Protein 6HAZ (pdb70)

GO terms:
  GO:0005515 protein binding (F, IPI)
  GO:0008285 negative regulation of cell population proliferation (P, IDA)
  GO:0016887 ATP hydrolysis activity (F, EXP)
  GO:0003713 transcription coactivator activity (F, TAS)
  GO:0005654 nucleoplasm (C, TAS)
  GO:0004386 helicase activity (F, TAS)
  GO:0006355 regulation of DNA-templated transcription (P, TAS)
  GO:0006357 regulation of transcription by RNA polymerase II (P, TAS)
  GO:0000785 chromatin (C, IDA)
  GO:0045892 negative regulation of DNA-templated transcription (P, IDA)
  GO:0045944 positive regulation of transcription by RNA polymerase II (P, IDA)
  GO:0008094 ATP-dependent activity, acting on DNA (F, TAS)
  GO:0045944 positive regulation of transcription by RNA polymerase II (P, TAS)
  GO:0006338 chromatin remodeling (P, TAS)
  GO:0000122 negative regulation of transcription by RNA polymerase II (P, TAS)
  GO:0045893 positive regulation of DNA-templated transcription (P, IMP)
  GO:0030308 negative regulation of cell growth (P, IMP)
  GO:0005654 nucleoplasm (C, IDA)
  GO:0005634 nucleus (C, IDA)
  GO:0000976 transcription cis-regulatory region binding (F, IDA)

B-factor: mean 27.14, std 18.37, range [4.45, 147.1]

Foldseek 3Di:
DADPVQLVLLCQLLVQLQQDADPVRHRLLVCQADDDDCVVCVVLCVQQPDEDGSVRLNVCSVVVVQHHVVSSLVRLLSNLVSQLRVDDPPDSNNVSSVVSNVSSVVSSVVSPD/DADPVQLVLLCQLLVQLQQDADPVRHRLLVCQADDDDCVVCVVLCVQQPDEDGSVVLNVCSVVVVQHHVVSSLVRLLSNLVSQCRVDDPPDSNNVSSVVSNVSSVVSSVVSPD

Nearest PDB structures (foldseek):
  8qjt-assembly3_C  TM=9.953E-01  e=1.367E-15  Homo sapiens
  6hay-assembly1_A  TM=9.990E-01  e=3.474E-15  Homo sapiens
  7z78-assembly2_B  TM=1.001E+00  e=1.481E-14  Homo sapiens
  9e1k-assembly3_C  TM=9.992E-01  e=1.730E-14  Homo sapiens
  5e7d-assembly4_D  TM=9.529E-01  e=6.559E-09  Homo sapiens

Organism: Homo sapiens (NCBI:txid9606)

CATH classification: 1.20.920.10

Sequence (226 aa):
PNPPKLTKQMNAIIDTVINYKDSSGRQLSEVFIQLPSRKELPEYYELIRKPVDFKKIKERIRNHKYRSLGDLEKDVMLLCHNAQTFNLEGSQIYEDSIVLQSVFKSARQKIAKPNPPKLTKQMNAIIDTVINYKDSSGRQLSEVFIQLPSRKELPEYYELIRKPVDFKKIKERIRNHKYRSLGDLEKDVMLLCHNAQTFNLEGSQIYEDSIVLQSVFKSARQKIAK

Solvent-accessible surface area: 13032 Å² total; per-residue (Å²): 140,12,66,118,136,29,28,153,54,0,54,37,0,0,58,58,0,19,95,83,122,41,128,104,47,82,34,5,0,84,70,16,32,15,26,27,13,144,75,48,44,60,80,17,42,121,112,6,195,144,43,5,13,0,41,52,0,77,49,66,1,124,93,57,144,10,140,45,18,34,49,0,35,148,18,0,42,49,5,0,114,13,4,34,85,56,32,148,146,56,40,110,60,40,74,10,0,71,60,0,38,68,14,0,114,72,7,63,129,173,54,31,192,142,13,65,116,136,28,27,153,54,0,55,38,0,0,60,58,0,20,96,83,122,42,128,102,48,76,43,5,0,106,81,17,50,105,30,41,60,145,182,131,57,73,99,18,40,116,96,6,115,138,42,6,13,0,114,78,0,77,57,67,1,154,92,56,115,0,140,45,18,34,44,0,34,149,13,0,13,51,6,0,34,13,4,1,30,50,27,108,100,55,40,111,63,18,72,10,0,34,60,0,0,40,14,0,71,69,6,62,130,168,48,30,189

Radius of gyration: 19.82 Å; Cα contacts (8 Å, |Δi|>4): 247; chains: 2; bounding box: 39×59×45 Å

Secondary structure (DSSP, 8-state):
---HHHHHHHHHHHHHHHH-B-TTS-BTTGGGSSPPPTTT-HHHHHH-SS---HHHHHHHHHTT---SHHHHHHHHHHHHHHHHHHSPTTSHHHHHHHHHHHHHHHHHHHHH-/---HHHHHHHHHHHHHHHH-B-TTS-BTTGGGSSPPPTTT-HHHHHH-SS---HHHHHHHHHTT---SHHHHHHHHHHHHHHHHHHSPTTSHHHHHHHHHHHHHHHHHHHHH-

Structure (mmCIF, N/CA/C/O backbone):
data_6HAZ
#
_entry.id   6HAZ
#
_cell.length_a   42.549
_cell.length_b   42.549
_cell.length_c   164.230
_cell.angle_alpha   90.000
_cell.angle_beta   90.000
_cell.angle_gamma   90.000
#
_symmetry.space_group_name_H-M   'P 41'
#
loop_
_entity.id
_entity.type
_entity.pdbx_description
1 polymer 'Probable global transcription activator SNF2L2'
2 non-polymer 2-(6-azanyl-5-piperazin-4-ium-1-yl-pyridazin-3-yl)phenol
3 non-polymer 'ZINC ION'
4 water water
#
loop_
_atom_site.group_PDB
_atom_site.id
_atom_site.type_symbol
_atom_site.label_atom_id
_atom_site.label_alt_id
_atom_site.label_comp_id
_atom_site.label_asym_id
_atom_site.label_entity_id
_atom_site.label_seq_id
_atom_site.pdbx_PDB_ins_code
_atom_site.Cartn_x
_atom_site.Cartn_y
_atom_site.Cartn_z
_atom_site.occupancy
_atom_site.B_iso_or_equiv
_atom_site.auth_seq_id
_atom_site.auth_comp_id
_atom_site.auth_asym_id
_atom_site.auth_atom_id
_atom_site.pdbx_PDB_model_num
ATOM 1 N N . PRO A 1 8 ? 4.188 -39.673 -2.445 1.00 51.83 1378 PRO A N 1
ATOM 2 C CA . PRO A 1 8 ? 3.929 -38.790 -1.298 1.00 49.22 1378 PRO A CA 1
ATOM 3 C C . PRO A 1 8 ? 4.992 -38.921 -0.216 1.00 50.07 1378 PRO A C 1
ATOM 4 O O . PRO A 1 8 ? 5.742 -39.891 -0.190 1.00 51.94 1378 PRO A O 1
ATOM 15 N N . ASN A 1 9 ? 5.047 -37.948 0.695 1.00 42.45 1379 ASN A N 1
ATOM 16 C CA . ASN A 1 9 ? 6.008 -37.996 1.790 1.00 41.01 1379 ASN A CA 1
ATOM 17 C C . ASN A 1 9 ? 5.478 -38.895 2.889 1.00 45.62 1379 ASN A C 1
ATOM 18 O O . ASN A 1 9 ? 4.256 -39.013 3.029 1.00 44.82 1379 ASN A O 1
ATOM 29 N N . PRO A 1 10 ? 6.361 -39.407 3.775 1.00 44.44 1380 PRO A N 1
ATOM 30 C CA . PRO A 1 10 ? 5.875 -40.135 4.964 1.00 46.98 1380 PRO A CA 1
ATOM 31 C C . PRO A 1 10 ? 4.976 -39.248 5.854 1.00 50.54 1380 PRO A C 1
ATOM 32 O O . PRO A 1 10 ? 5.298 -38.071 6.022 1.00 46.71 1380 PRO A O 1
ATOM 43 N N . PRO A 1 11 ? 3.864 -39.762 6.436 1.00 50.20 1381 PRO A N 1
ATOM 44 C CA . PRO A 1 11 ? 2.980 -38.892 7.247 1.00 48.64 1381 PRO A CA 1
ATOM 45 C C . PRO A 1 11 ? 3.642 -38.029 8.324 1.00 50.35 1381 PRO A C 1
ATOM 46 O O . PRO A 1 11 ? 3.245 -36.868 8.483 1.00 47.38 1381 PRO A O 1
ATOM 57 N N . LYS A 1 12 ? 4.626 -38.575 9.074 1.00 47.34 1382 LYS A N 1
ATOM 58 C CA . LYS A 1 12 ? 5.278 -37.797 10.139 1.00 44.99 1382 LYS A CA 1
ATOM 59 C C . LYS A 1 12 ? 6.122 -36.647 9.603 1.00 45.52 1382 LYS A C 1
ATOM 60 O O . LYS A 1 12 ? 6.290 -35.660 10.320 1.00 42.64 1382 LYS A O 1
ATOM 79 N N . LEU A 1 13 ? 6.645 -36.749 8.365 1.00 40.94 1383 LEU A N 1
ATOM 80 C CA . LEU A 1 13 ? 7.422 -35.654 7.778 1.00 39.48 1383 LEU A CA 1
ATOM 81 C C . LEU A 1 13 ? 6.478 -34.488 7.476 1.00 40.30 1383 LEU A C 1
ATOM 82 O O . LEU A 1 13 ? 6.767 -33.356 7.872 1.00 37.23 1383 LEU A O 1
ATOM 98 N N . THR A 1 14 ? 5.326 -34.768 6.842 1.00 36.62 1384 THR A N 1
ATOM 99 C CA . THR A 1 14 ? 4.309 -33.747 6.565 1.00 35.37 1384 THR A CA 1
ATOM 100 C C . THR A 1 14 ? 3.820 -33.130 7.893 1.00 38.13 1384 THR A C 1
ATOM 101 O O . THR A 1 14 ? 3.662 -31.908 7.972 1.00 35.43 1384 THR A O 1
ATOM 112 N N . LYS A 1 15 ? 3.626 -33.971 8.941 1.00 36.03 1385 LYS A N 1
ATOM 113 C CA . LYS A 1 15 ? 3.207 -33.498 10.277 1.00 35.00 1385 LYS A CA 1
ATOM 114 C C . LYS A 1 15 ? 4.251 -32.533 10.853 1.00 36.08 1385 LYS A C 1
ATOM 115 O O . LYS A 1 15 ? 3.885 -31.461 11.353 1.00 32.53 1385 LYS A O 1
ATOM 134 N N . GLN A 1 16 ? 5.551 -32.898 10.764 1.00 31.37 1386 GLN A N 1
ATOM 135 C CA . GLN A 1 16 ? 6.626 -32.028 11.257 1.00 28.41 1386 GLN A CA 1
ATOM 136 C C . GLN A 1 16 ? 6.654 -30.699 10.494 1.00 30.70 1386 GLN A C 1
ATOM 137 O O . GLN A 1 16 ? 6.834 -29.657 11.114 1.00 28.47 1386 GLN A O 1
ATOM 151 N N . MET A 1 17 ? 6.483 -30.737 9.158 1.00 27.67 1387 MET A N 1
ATOM 152 C CA . MET A 1 17 ? 6.489 -29.504 8.359 1.00 24.36 1387 MET A CA 1
ATOM 153 C C . MET A 1 17 ? 5.325 -28.603 8.746 1.00 27.79 1387 MET A C 1
ATOM 154 O O . MET A 1 17 ? 5.510 -27.391 8.868 1.00 25.03 1387 MET A O 1
ATOM 168 N N . ASN A 1 18 ? 4.120 -29.184 8.926 1.00 26.86 1388 ASN A N 1
ATOM 169 C CA . ASN A 1 18 ? 2.940 -28.399 9.312 1.00 26.43 1388 ASN A CA 1
ATOM 170 C C . ASN A 1 18 ? 3.100 -27.845 10.723 1.00 27.19 1388 ASN A C 1
ATOM 171 O O . ASN A 1 18 ? 2.745 -26.687 10.957 1.00 24.25 1388 ASN A O 1
ATOM 182 N N . ALA A 1 19 ? 3.665 -28.633 11.651 1.00 24.71 1389 ALA A N 1
ATOM 183 C CA . ALA A 1 19 ? 3.889 -28.140 13.027 1.00 23.67 1389 ALA A CA 1
ATOM 184 C C . ALA A 1 19 ? 4.868 -26.955 13.038 1.00 26.55 1389 ALA A C 1
ATOM 185 O O . ALA A 1 19 ? 4.600 -25.935 13.680 1.00 23.53 1389 ALA A O 1
ATOM 192 N N . ILE A 1 20 ? 5.960 -27.056 12.260 1.00 23.15 1390 ILE A N 1
ATOM 193 C CA . ILE A 1 20 ? 6.952 -25.979 12.181 1.00 20.61 1390 ILE A CA 1
ATOM 194 C C . ILE A 1 20 ? 6.346 -24.734 11.536 1.00 21.66 1390 ILE A C 1
ATOM 195 O O . ILE A 1 20 ? 6.492 -23.612 12.064 1.00 17.55 1390 ILE A O 1
ATOM 211 N N . ILE A 1 21 ? 5.704 -24.902 10.378 1.00 19.07 1391 ILE A N 1
ATOM 212 C CA . ILE A 1 21 ? 5.144 -23.733 9.698 1.00 19.36 1391 ILE A CA 1
ATOM 213 C C . ILE A 1 21 ? 3.985 -23.102 10.497 1.00 21.68 1391 ILE A C 1
ATOM 214 O O . ILE A 1 21 ? 3.859 -21.866 10.531 1.00 18.75 1391 ILE A O 1
ATOM 230 N N . ASP A 1 22 ? 3.204 -23.917 11.216 1.00 19.48 1392 ASP A N 1
ATOM 231 C CA . ASP A 1 22 ? 2.126 -23.355 12.044 1.00 19.44 1392 ASP A CA 1
ATOM 232 C C . ASP A 1 22 ? 2.736 -22.552 13.194 1.00 21.34 1392 ASP A C 1
ATOM 233 O O . ASP A 1 22 ? 2.206 -21.487 13.528 1.00 19.29 1392 ASP A O 1
ATOM 242 N N . THR A 1 23 ? 3.894 -22.993 13.745 1.00 18.54 1393 THR A N 1
ATOM 243 C CA . THR A 1 23 ? 4.552 -22.224 14.820 1.00 17.35 1393 THR A CA 1
ATOM 244 C C . THR A 1 23 ? 4.995 -20.862 14.278 1.00 16.93 1393 THR A C 1
ATOM 245 O O . THR A 1 23 ? 4.800 -19.834 14.938 1.00 15.11 1393 THR A O 1
ATOM 256 N N . VAL A 1 24 ? 5.554 -20.846 13.067 1.00 15.12 1394 VAL A N 1
ATOM 257 C CA . VAL A 1 24 ? 6.000 -19.593 12.469 1.00 14.18 1394 VAL A CA 1
ATOM 258 C C . VAL A 1 24 ? 4.808 -18.680 12.190 1.00 15.32 1394 VAL A C 1
ATOM 259 O O . VAL A 1 24 ? 4.840 -17.475 12.501 1.00 13.89 1394 VAL A O 1
ATOM 272 N N . ILE A 1 25 ? 3.792 -19.224 11.538 1.00 13.46 1395 ILE A N 1
ATOM 273 C CA . ILE A 1 25 ? 2.636 -18.399 11.193 1.00 13.50 1395 ILE A CA 1
ATOM 274 C C . ILE A 1 25 ? 1.894 -17.889 12.432 1.00 15.49 1395 ILE A C 1
ATOM 275 O O . ILE A 1 25 ? 1.491 -16.734 12.450 1.00 14.64 1395 ILE A O 1
ATOM 291 N N . ASN A 1 26 ? 1.747 -18.712 13.503 1.00 13.66 1396 ASN A N 1
ATOM 292 C CA . ASN A 1 26 ? 0.991 -18.268 14.662 1.00 14.50 1396 ASN A CA 1
ATOM 293 C C . ASN A 1 26 ? 1.766 -17.383 15.617 1.00 14.58 1396 ASN A C 1
ATOM 294 O O . ASN A 1 26 ? 1.148 -16.763 16.490 1.00 15.31 1396 ASN A O 1
ATOM 305 N N . TYR A 1 27 ? 3.106 -17.310 15.459 1.00 13.04 1397 TYR A N 1
ATOM 306 C CA . TYR A 1 27 ? 3.921 -16.553 16.404 1.00 11.79 1397 TYR A CA 1
ATOM 307 C C . TYR A 1 27 ? 3.481 -15.104 16.585 1.00 14.28 1397 TYR A C 1
ATOM 308 O O . TYR A 1 27 ? 3.281 -14.384 15.595 1.00 12.23 1397 TYR A O 1
ATOM 326 N N . LYS A 1 28 ? 3.390 -14.674 17.852 1.00 12.70 1398 LYS A N 1
ATOM 327 C CA . LYS A 1 28 ? 3.080 -13.288 18.188 1.00 11.64 1398 LYS A CA 1
ATOM 328 C C . LYS A 1 28 ? 4.212 -12.696 18.962 1.00 13.92 1398 LYS A C 1
ATOM 329 O O . LYS A 1 28 ? 4.812 -13.380 19.799 1.00 14.34 1398 LYS A O 1
ATOM 348 N N . ASP A 1 29 ? 4.511 -11.422 18.732 1.00 11.97 1399 ASP A N 1
ATOM 349 C CA . ASP A 1 29 ? 5.559 -10.769 19.541 1.00 12.42 1399 ASP A CA 1
ATOM 350 C C . ASP A 1 29 ? 4.940 -10.407 20.919 1.00 12.95 1399 ASP A C 1
ATOM 351 O O . ASP A 1 29 ? 3.775 -10.730 21.201 1.00 13.60 1399 ASP A O 1
ATOM 360 N N . SER A 1 30 ? 5.705 -9.719 21.771 1.00 11.39 1400 SER A N 1
ATOM 361 C CA . SER A 1 30 ? 5.204 -9.398 23.116 1.00 12.44 1400 SER A CA 1
ATOM 362 C C . SER A 1 30 ? 4.042 -8.385 23.133 1.00 17.05 1400 SER A C 1
ATOM 363 O O . SER A 1 30 ? 3.376 -8.232 24.177 1.00 17.83 1400 SER A O 1
ATOM 371 N N . SER A 1 31 ? 3.805 -7.669 22.010 1.00 14.47 1401 SER A N 1
ATOM 372 C CA . SER A 1 31 ? 2.678 -6.745 21.876 1.00 16.39 1401 SER A CA 1
ATOM 373 C C . SER A 1 31 ? 1.436 -7.451 21.309 1.00 16.79 1401 SER A C 1
ATOM 374 O O . SER A 1 31 ? 0.431 -6.789 21.057 1.00 17.46 1401 SER A O 1
ATOM 382 N N . GLY A 1 32 ? 1.478 -8.780 21.159 1.00 13.41 1402 GLY A N 1
ATOM 383 C CA . GLY A 1 32 ? 0.364 -9.568 20.658 1.00 13.39 1402 GLY A CA 1
ATOM 384 C C . GLY A 1 32 ? 0.211 -9.513 19.148 1.00 16.55 1402 GLY A C 1
ATOM 385 O O . GLY A 1 32 ? -0.823 -9.973 18.630 1.00 16.72 1402 GLY A O 1
ATOM 389 N N . ARG A 1 33 ? 1.247 -9.011 18.405 1.00 12.19 1403 ARG A N 1
ATOM 390 C CA . ARG A 1 33 ? 1.097 -8.883 16.954 1.00 12.81 1403 ARG A CA 1
ATOM 391 C C . ARG A 1 33 ? 1.571 -10.141 16.274 1.00 13.45 1403 ARG A C 1
ATOM 392 O O . ARG A 1 33 ? 2.712 -10.550 16.507 1.00 12.70 1403 ARG A O 1
ATOM 413 N N . GLN A 1 34 ? 0.741 -10.694 15.351 1.00 12.43 1404 GLN A N 1
ATOM 414 C CA . GLN A 1 34 ? 1.130 -11.889 14.607 1.00 11.33 1404 GLN A CA 1
ATOM 415 C C . GLN A 1 34 ? 2.054 -11.424 13.472 1.00 13.10 1404 GLN A C 1
ATOM 416 O O . GLN A 1 34 ? 1.604 -10.807 12.494 1.00 12.98 1404 GLN A O 1
ATOM 430 N N . LEU A 1 35 ? 3.353 -11.684 13.618 1.00 9.36 1405 LEU A N 1
ATOM 431 C CA . LEU A 1 35 ? 4.346 -11.159 12.676 1.00 10.65 1405 LEU A CA 1
ATOM 432 C C . LEU A 1 35 ? 4.170 -11.664 11.254 1.00 12.03 1405 LEU A C 1
ATOM 433 O O . LEU A 1 35 ? 4.562 -10.977 10.307 1.00 11.61 1405 LEU A O 1
ATOM 449 N N . SER A 1 36 ? 3.605 -12.857 11.078 1.00 11.25 1406 SER A N 1
ATOM 450 C CA . SER A 1 36 ? 3.454 -13.427 9.736 1.00 10.32 1406 SER A CA 1
ATOM 451 C C . SER A 1 36 ? 2.378 -12.751 8.887 1.00 12.18 1406 SER A C 1
ATOM 452 O O . SER A 1 36 ? 2.267 -13.085 7.701 1.00 11.80 1406 SER A O 1
ATOM 460 N N . GLU A 1 37 ? 1.553 -11.876 9.464 1.00 11.60 1407 GLU A N 1
ATOM 461 C CA . GLU A 1 37 ? 0.353 -11.364 8.749 1.00 11.50 1407 GLU A CA 1
ATOM 462 C C . GLU A 1 37 ? 0.640 -10.892 7.349 1.00 13.23 1407 GLU A C 1
ATOM 463 O O . GLU A 1 37 ? -0.065 -11.306 6.410 1.00 13.98 1407 GLU A O 1
ATOM 475 N N . VAL A 1 38 ? 1.638 -10.002 7.205 1.00 11.16 1408 VAL A N 1
ATOM 476 C CA . VAL A 1 38 ? 1.927 -9.418 5.887 1.00 12.68 1408 VAL A CA 1
ATOM 477 C C . VAL A 1 38 ? 2.489 -10.435 4.901 1.00 13.99 1408 VAL A C 1
ATOM 478 O O . VAL A 1 38 ? 2.504 -10.176 3.686 1.00 13.83 1408 VAL A O 1
ATOM 491 N N . PHE A 1 39 ? 2.994 -11.554 5.405 1.00 10.76 1409 PHE A N 1
ATOM 492 C CA . PHE A 1 39 ? 3.667 -12.555 4.576 1.00 10.12 1409 PHE A CA 1
ATOM 493 C C . PHE A 1 39 ? 2.822 -13.703 4.131 1.00 12.13 1409 PHE A C 1
ATOM 494 O O . PHE A 1 39 ? 3.324 -14.581 3.411 1.00 11.82 1409 PHE A O 1
ATOM 511 N N . ILE A 1 40 ? 1.543 -13.743 4.556 1.00 10.53 1410 ILE A N 1
ATOM 512 C CA . ILE A 1 40 ? 0.709 -14.864 4.168 1.00 10.41 1410 ILE A CA 1
ATOM 513 C C . ILE A 1 40 ? 0.460 -14.898 2.679 1.00 12.51 1410 ILE A C 1
ATOM 514 O O . ILE A 1 40 ? 0.586 -15.963 2.070 1.00 12.72 1410 ILE A O 1
ATOM 530 N N . GLN A 1 41 ? 0.131 -13.728 2.077 1.00 12.09 1411 GLN A N 1
ATOM 531 C CA . GLN A 1 41 ? -0.230 -13.643 0.657 1.00 11.99 1411 GLN A CA 1
ATOM 532 C C . GLN A 1 41 ? 0.454 -12.435 0.077 1.00 14.48 1411 GLN A C 1
ATOM 533 O O . GLN A 1 41 ? 0.171 -11.313 0.524 1.00 13.61 1411 GLN A O 1
ATOM 547 N N . LEU A 1 42 ? 1.339 -12.639 -0.892 1.00 14.28 1412 LEU A N 1
ATOM 548 C CA . LEU A 1 42 ? 1.960 -11.506 -1.536 1.00 13.98 1412 LEU A CA 1
ATOM 549 C C . LEU A 1 42 ? 0.916 -10.551 -2.128 1.00 15.60 1412 LEU A C 1
ATOM 550 O O . LEU A 1 42 ? -0.089 -11.020 -2.662 1.00 14.27 1412 LEU A O 1
ATOM 566 N N . PRO A 1 43 ? 1.203 -9.223 -2.183 1.00 15.87 1413 PRO A N 1
ATOM 567 C CA . PRO A 1 43 ? 0.378 -8.330 -3.020 1.00 15.77 1413 PRO A CA 1
ATOM 568 C C . PRO A 1 43 ? 0.504 -8.840 -4.468 1.00 16.35 1413 PRO A C 1
ATOM 569 O O . PRO A 1 43 ? 1.571 -9.358 -4.838 1.00 16.34 1413 PRO A O 1
ATOM 580 N N . SER A 1 44 ? -0.528 -8.676 -5.276 1.00 14.13 1414 SER A N 1
ATOM 581 C CA . SER A 1 44 ? -0.442 -9.155 -6.651 1.00 14.26 1414 SER A CA 1
ATOM 582 C C . SER A 1 44 ? 0.470 -8.263 -7.511 1.00 17.65 1414 SER A C 1
ATOM 583 O O . SER A 1 44 ? 0.844 -7.170 -7.099 1.00 18.03 1414 SER A O 1
ATOM 591 N N . ARG A 1 45 ? 0.761 -8.703 -8.729 1.00 16.77 1415 ARG A N 1
ATOM 592 C CA . ARG A 1 45 ? 1.553 -7.912 -9.666 1.00 17.93 1415 ARG A CA 1
ATOM 593 C C . ARG A 1 45 ? 0.860 -6.568 -10.002 1.00 23.97 1415 ARG A C 1
ATOM 594 O O . ARG A 1 45 ? 1.546 -5.590 -10.301 1.00 24.84 1415 ARG A O 1
ATOM 615 N N . LYS A 1 46 ? -0.486 -6.509 -9.928 1.00 21.33 1416 LYS A N 1
ATOM 616 C CA . LYS A 1 46 ? -1.208 -5.273 -10.202 1.00 22.90 1416 LYS A CA 1
ATOM 617 C C . LYS A 1 46 ? -1.050 -4.320 -9.025 1.00 25.24 1416 LYS A C 1
ATOM 618 O O . LYS A 1 46 ? -0.957 -3.111 -9.223 1.00 27.41 1416 LYS A O 1
ATOM 637 N N . GLU A 1 47 ? -1.102 -4.845 -7.794 1.00 19.24 1417 GLU A N 1
ATOM 638 C CA . GLU A 1 47 ? -0.993 -3.991 -6.623 1.00 19.07 1417 GLU A CA 1
ATOM 639 C C . GLU A 1 47 ? 0.413 -3.431 -6.414 1.00 24.12 1417 GLU A C 1
ATOM 640 O O . GLU A 1 47 ? 0.540 -2.282 -5.984 1.00 25.28 1417 GLU A O 1
ATOM 652 N N . LEU A 1 48 ? 1.450 -4.270 -6.585 1.00 20.11 1418 LEU A N 1
ATOM 653 C CA . LEU A 1 48 ? 2.819 -3.867 -6.264 1.00 18.02 1418 LEU A CA 1
ATOM 654 C C . LEU A 1 48 ? 3.776 -4.390 -7.347 1.00 19.56 1418 LEU A C 1
ATOM 655 O O . LEU A 1 48 ? 4.603 -5.262 -7.096 1.00 18.11 1418 LEU A O 1
ATOM 671 N N . PRO A 1 49 ? 3.671 -3.851 -8.565 1.00 18.48 1419 PRO A N 1
ATOM 672 C CA . PRO A 1 49 ? 4.534 -4.350 -9.646 1.00 17.38 1419 PRO A CA 1
ATOM 673 C C . PRO A 1 49 ? 6.013 -4.205 -9.338 1.00 18.64 1419 PRO A C 1
ATOM 674 O O . PRO A 1 49 ? 6.787 -5.046 -9.782 1.00 18.59 1419 PRO A O 1
ATOM 685 N N . GLU A 1 50 ? 6.410 -3.177 -8.557 1.00 17.91 1420 GLU A N 1
ATOM 686 C CA . GLU A 1 50 ? 7.836 -2.993 -8.214 1.00 19.06 1420 GLU A CA 1
ATOM 687 C C . GLU A 1 50 ? 8.429 -4.211 -7.504 1.00 18.68 1420 GLU A C 1
ATOM 688 O O . GLU A 1 50 ? 9.624 -4.505 -7.675 1.00 19.38 1420 GLU A O 1
ATOM 700 N N . TYR A 1 51 ? 7.620 -4.914 -6.706 1.00 14.52 1421 TYR A N 1
ATOM 701 C CA . TYR A 1 51 ? 8.139 -6.087 -5.995 1.00 13.22 1421 TYR A CA 1
ATOM 702 C C . TYR A 1 51 ? 8.614 -7.161 -6.975 1.00 16.22 1421 TYR A C 1
ATOM 703 O O . TYR A 1 51 ? 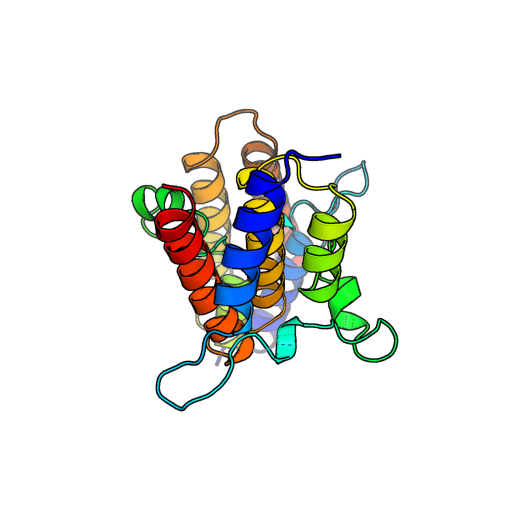9.670 -7.755 -6.794 1.00 16.14 1421 TYR A O 1
ATOM 721 N N . TYR A 1 52 ? 7.838 -7.379 -8.026 1.00 14.73 1422 TYR A N 1
ATOM 722 C CA . TYR A 1 52 ? 8.154 -8.420 -8.990 1.00 15.00 1422 TYR A CA 1
ATOM 723 C C . TYR A 1 52 ? 9.286 -7.999 -9.926 1.00 19.63 1422 TYR A C 1
ATOM 724 O O . TYR A 1 52 ? 9.886 -8.855 -10.567 1.00 20.38 1422 TYR A O 1
ATOM 742 N N . GLU A 1 53 ? 9.545 -6.689 -10.050 1.00 16.56 1423 GLU A N 1
ATOM 743 C CA . GLU A 1 53 ? 10.679 -6.202 -10.836 1.00 18.48 1423 GLU A CA 1
ATOM 744 C C . GLU A 1 53 ? 11.968 -6.479 -10.087 1.00 22.16 1423 GLU A C 1
ATOM 745 O O . GLU A 1 53 ? 12.996 -6.753 -10.718 1.00 22.12 1423 GLU A O 1
ATOM 757 N N . LEU A 1 54 ? 11.936 -6.383 -8.744 1.00 18.49 1424 LEU A N 1
ATOM 758 C CA . LEU A 1 54 ? 13.144 -6.551 -7.950 1.00 18.69 1424 LEU A CA 1
ATOM 759 C C . LEU A 1 54 ? 13.380 -7.957 -7.427 1.00 20.41 1424 LEU A C 1
ATOM 760 O O . LEU A 1 54 ? 14.542 -8.334 -7.236 1.00 20.99 1424 LEU A O 1
ATOM 776 N N . ILE A 1 55 ? 12.326 -8.721 -7.170 1.00 15.83 1425 ILE A N 1
ATOM 777 C CA . ILE A 1 55 ? 12.433 -10.039 -6.527 1.00 13.71 1425 ILE A CA 1
ATOM 778 C C . ILE A 1 55 ? 12.230 -11.121 -7.597 1.00 17.32 1425 ILE A C 1
ATOM 779 O O . ILE A 1 55 ? 11.120 -11.279 -8.094 1.00 17.91 1425 ILE A O 1
ATOM 795 N N . ARG A 1 56 ? 13.286 -11.884 -7.893 1.00 16.66 1426 ARG A N 1
ATOM 796 C CA . ARG A 1 56 ? 13.237 -12.899 -8.962 1.00 17.62 1426 ARG A CA 1
ATOM 797 C C . ARG A 1 56 ? 12.407 -14.139 -8.598 1.00 18.73 1426 ARG A C 1
ATOM 798 O O . ARG A 1 56 ? 11.865 -14.777 -9.519 1.00 20.05 1426 ARG A O 1
ATOM 819 N N . LYS A 1 57 ? 12.362 -14.531 -7.296 1.00 15.61 1427 LYS A N 1
ATOM 820 C CA . LYS A 1 57 ? 11.682 -15.750 -6.886 1.00 15.44 1427 LYS A CA 1
ATOM 821 C C . LYS A 1 57 ? 10.702 -15.417 -5.746 1.00 15.60 1427 LYS A C 1
ATOM 822 O O . LYS A 1 57 ? 10.931 -15.788 -4.600 1.00 15.29 1427 LYS A O 1
ATOM 841 N N . PRO A 1 58 ? 9.573 -14.758 -6.056 1.00 14.47 1428 PRO A N 1
ATOM 842 C CA . PRO A 1 58 ? 8.597 -14.453 -4.999 1.00 14.11 1428 PRO A CA 1
ATOM 843 C C . PRO A 1 58 ? 7.990 -15.699 -4.381 1.00 17.53 1428 PRO A C 1
ATOM 844 O O . PRO A 1 58 ? 7.755 -16.721 -5.066 1.00 18.91 1428 PRO A O 1
ATOM 855 N N . VAL A 1 59 ? 7.724 -15.607 -3.080 1.00 14.00 1429 VAL A N 1
ATOM 856 C CA . VAL A 1 59 ? 7.091 -16.699 -2.356 1.00 14.14 1429 VAL A CA 1
ATOM 857 C C . VAL A 1 59 ? 6.378 -16.119 -1.148 1.00 13.89 1429 VAL A C 1
ATOM 858 O O . VAL A 1 59 ? 6.822 -15.129 -0.595 1.00 13.66 1429 VAL A O 1
ATOM 871 N N . ASP A 1 60 ? 5.315 -16.779 -0.711 1.00 12.50 1430 ASP A N 1
ATOM 872 C CA . ASP A 1 60 ? 4.593 -16.379 0.498 1.00 11.51 1430 ASP A CA 1
ATOM 873 C C . ASP A 1 60 ? 4.226 -17.622 1.323 1.00 13.84 1430 ASP A C 1
ATOM 874 O O . ASP A 1 60 ? 4.448 -18.757 0.856 1.00 14.07 1430 ASP A O 1
ATOM 883 N N . PHE A 1 61 ? 3.673 -17.445 2.517 1.00 12.17 1431 PHE A N 1
ATOM 884 C CA . PHE A 1 61 ? 3.358 -18.639 3.332 1.00 12.65 1431 PHE A CA 1
ATOM 885 C C . PHE A 1 61 ? 2.247 -19.498 2.732 1.00 17.54 1431 PHE A C 1
ATOM 886 O O . PHE A 1 61 ? 2.239 -20.715 2.954 1.00 18.94 1431 PHE A O 1
ATOM 903 N N . LYS A 1 62 ? 1.331 -18.887 1.941 1.00 15.21 1432 LYS A N 1
ATOM 904 C CA . LYS A 1 62 ? 0.280 -19.643 1.241 1.00 16.80 1432 LYS A CA 1
ATOM 905 C C . LYS A 1 62 ? 0.979 -20.622 0.295 1.00 20.76 1432 LYS A C 1
ATOM 906 O O . LYS A 1 62 ? 0.598 -21.793 0.240 1.00 21.92 1432 LYS A O 1
ATOM 925 N N . LYS A 1 63 ? 2.021 -20.160 -0.424 1.00 16.49 1433 LYS A N 1
ATOM 926 C CA . LYS A 1 63 ? 2.732 -21.058 -1.356 1.00 16.97 1433 LYS A CA 1
ATOM 927 C C . LYS A 1 63 ? 3.484 -22.167 -0.593 1.00 19.74 1433 LYS A C 1
ATOM 928 O O . LYS A 1 63 ? 3.558 -23.328 -1.048 1.00 20.67 1433 LYS A O 1
ATOM 947 N N . ILE A 1 64 ? 4.092 -21.806 0.546 1.00 16.15 1434 ILE A N 1
ATOM 948 C CA . ILE A 1 64 ? 4.829 -22.787 1.338 1.00 17.07 1434 ILE A CA 1
ATOM 949 C C . ILE A 1 64 ? 3.883 -23.874 1.862 1.00 21.29 1434 ILE A C 1
ATOM 950 O O . ILE A 1 64 ? 4.208 -25.057 1.779 1.00 21.36 1434 ILE A O 1
ATOM 966 N N . LYS A 1 65 ? 2.699 -23.497 2.370 1.00 19.85 1435 LYS A N 1
ATOM 967 C CA . LYS A 1 65 ? 1.737 -24.505 2.847 1.00 19.64 1435 LYS A CA 1
ATOM 968 C C . LYS A 1 65 ? 1.275 -25.398 1.688 1.00 25.40 1435 LYS A C 1
ATOM 969 O O . LYS A 1 65 ? 1.129 -26.605 1.880 1.00 25.85 1435 LYS A O 1
ATOM 988 N N . GLU A 1 66 ? 1.109 -24.814 0.490 1.00 21.61 1436 GLU A N 1
ATOM 989 C CA . GLU A 1 66 ? 0.724 -25.569 -0.718 1.00 22.86 1436 GLU A CA 1
ATOM 990 C C . GLU A 1 66 ? 1.814 -26.607 -1.020 1.00 28.12 1436 GLU A C 1
ATOM 991 O O . GLU A 1 66 ? 1.506 -27.766 -1.321 1.00 29.63 1436 GLU A O 1
ATOM 1003 N N . ARG A 1 67 ? 3.091 -26.195 -0.935 1.00 23.01 1437 ARG A N 1
ATOM 1004 C CA . ARG A 1 67 ? 4.213 -27.094 -1.220 1.00 23.50 1437 ARG A CA 1
ATOM 1005 C C . ARG A 1 67 ? 4.341 -28.228 -0.183 1.00 28.30 1437 ARG A C 1
ATOM 1006 O O . ARG A 1 67 ? 4.789 -29.321 -0.539 1.00 29.21 1437 ARG A O 1
ATOM 1027 N N . ILE A 1 68 ? 3.880 -28.012 1.057 1.00 25.03 1438 ILE A N 1
ATOM 1028 C CA . ILE A 1 68 ? 3.861 -29.098 2.049 1.00 26.27 1438 ILE A CA 1
ATOM 1029 C C . ILE A 1 68 ? 2.731 -30.044 1.655 1.00 32.96 1438 ILE A C 1
ATOM 1030 O O . ILE A 1 68 ? 2.957 -31.251 1.615 1.00 35.37 1438 ILE A O 1
ATOM 1046 N N . ARG A 1 69 ? 1.518 -29.495 1.376 1.00 32.11 1439 ARG A N 1
ATOM 1047 C CA . ARG A 1 69 ? 0.325 -30.279 0.969 1.00 34.73 1439 ARG A CA 1
ATOM 1048 C C . ARG A 1 69 ? 0.610 -31.166 -0.242 1.00 38.45 1439 ARG A C 1
ATOM 1049 O O . ARG A 1 69 ? 0.194 -32.332 -0.273 1.00 39.42 1439 ARG A O 1
ATOM 1070 N N . ASN A 1 70 ? 1.288 -30.592 -1.261 1.00 33.38 1440 ASN A N 1
ATOM 1071 C CA . ASN A 1 70 ? 1.608 -31.287 -2.520 1.00 34.32 1440 ASN A CA 1
ATOM 1072 C C . ASN A 1 70 ? 2.905 -32.124 -2.467 1.00 37.62 1440 ASN A C 1
ATOM 1073 O O . ASN A 1 70 ? 3.274 -32.709 -3.490 1.00 38.35 1440 ASN A O 1
ATOM 1084 N N . HIS A 1 71 ? 3.563 -32.227 -1.289 1.00 34.66 1441 HIS A N 1
ATOM 1085 C CA . HIS A 1 71 ? 4.773 -33.026 -1.085 1.00 36.09 1441 HIS A CA 1
ATOM 1086 C C . HIS A 1 71 ? 5.922 -32.567 -1.979 1.00 37.43 1441 HIS A C 1
ATOM 1087 O O . HIS A 1 71 ? 6.718 -33.396 -2.426 1.00 37.48 1441 HIS A O 1
ATOM 1101 N N . LYS A 1 72 ? 6.017 -31.248 -2.242 1.00 32.64 1442 LYS A N 1
ATOM 1102 C CA . LYS A 1 72 ? 7.079 -30.698 -3.095 1.00 32.31 1442 LYS A CA 1
ATOM 1103 C C . LYS A 1 72 ? 8.394 -30.656 -2.317 1.00 35.22 1442 LYS A C 1
ATOM 1104 O O . LYS A 1 72 ? 9.464 -30.908 -2.885 1.00 36.50 1442 LYS A O 1
ATOM 1123 N N . TYR A 1 73 ? 8.314 -30.387 -1.007 1.00 28.92 1443 TYR A N 1
ATOM 1124 C CA . TYR A 1 73 ? 9.483 -30.426 -0.145 1.00 27.71 1443 TYR A CA 1
ATOM 1125 C C . TYR A 1 73 ? 9.686 -31.892 0.235 1.00 33.36 1443 TYR A C 1
ATOM 1126 O O . TYR A 1 73 ? 8.736 -32.547 0.664 1.00 35.09 1443 TYR A O 1
ATOM 1144 N N . ARG A 1 74 ? 10.901 -32.398 0.108 1.00 30.13 1444 ARG A N 1
ATOM 1145 C CA . ARG A 1 74 ? 11.198 -33.795 0.435 1.00 31.51 1444 ARG A CA 1
ATOM 1146 C C . ARG A 1 74 ? 11.940 -33.916 1.751 1.00 33.59 1444 ARG A C 1
ATOM 1147 O O . ARG A 1 74 ? 12.281 -35.022 2.151 1.00 32.83 1444 ARG A O 1
ATOM 1168 N N . SER A 1 75 ? 12.192 -32.781 2.429 1.00 27.82 1445 SER A N 1
ATOM 1169 C CA . SER A 1 75 ? 12.894 -32.777 3.702 1.00 28.01 1445 SER A CA 1
ATOM 1170 C C . SER A 1 75 ? 12.625 -31.464 4.404 1.00 29.01 1445 SER A C 1
ATOM 1171 O O . SER A 1 75 ? 12.109 -30.532 3.793 1.00 27.59 1445 SER A O 1
ATOM 1179 N N . LEU A 1 76 ? 13.066 -31.359 5.654 1.00 26.24 1446 LEU A N 1
ATOM 1180 C CA . LEU A 1 76 ? 12.946 -30.086 6.398 1.00 23.76 1446 LEU A CA 1
ATOM 1181 C C . LEU A 1 76 ? 13.917 -29.031 5.825 1.00 27.42 1446 LEU A C 1
ATOM 1182 O O . LEU A 1 76 ? 13.615 -27.837 5.851 1.00 26.18 1446 LEU A O 1
ATOM 1198 N N . GLY A 1 77 ? 15.050 -29.476 5.271 1.00 25.59 1447 GLY A N 1
ATOM 1199 C CA . GLY A 1 77 ? 15.990 -28.592 4.589 1.00 25.46 1447 GLY A CA 1
ATOM 1200 C C . GLY A 1 77 ? 15.350 -27.887 3.394 1.00 27.31 1447 GLY A C 1
ATOM 1201 O O . GLY A 1 77 ? 15.563 -26.688 3.203 1.00 25.70 1447 GLY A O 1
ATOM 1205 N N . ASP A 1 78 ? 14.533 -28.612 2.586 1.00 25.00 1448 ASP A N 1
ATOM 1206 C CA . ASP A 1 78 ? 13.816 -28.018 1.448 1.00 23.75 1448 ASP A CA 1
ATOM 1207 C C . ASP A 1 78 ? 12.835 -26.964 1.944 1.00 25.16 1448 ASP A C 1
ATOM 1208 O O . ASP A 1 78 ? 12.722 -25.888 1.346 1.00 22.91 1448 ASP A O 1
ATOM 1217 N N . LEU A 1 79 ? 12.122 -27.278 3.038 1.00 21.19 1449 LEU A N 1
ATOM 1218 C CA . LEU A 1 79 ? 11.177 -26.337 3.632 1.00 18.68 1449 LEU A CA 1
ATOM 1219 C C . LEU A 1 79 ? 11.928 -25.082 4.101 1.00 19.88 1449 LEU A C 1
ATOM 1220 O O . LEU A 1 79 ? 11.493 -23.970 3.807 1.00 18.41 1449 LEU A O 1
ATOM 1236 N N . GLU A 1 80 ? 13.046 -25.265 4.834 1.00 17.89 1450 GLU A N 1
ATOM 1237 C CA . GLU A 1 80 ? 13.831 -24.129 5.340 1.00 16.62 1450 GLU A CA 1
ATOM 1238 C C . GLU A 1 80 ? 14.277 -23.204 4.203 1.00 18.99 1450 GLU A C 1
ATOM 1239 O O . GLU A 1 80 ? 14.247 -21.977 4.367 1.00 18.81 1450 GLU A O 1
ATOM 1251 N N . LYS A 1 81 ? 14.708 -23.775 3.079 1.00 17.94 1451 LYS A N 1
ATOM 1252 C CA . LYS A 1 81 ? 15.160 -22.953 1.969 1.00 18.14 1451 LYS A CA 1
ATOM 1253 C C . LYS A 1 81 ? 14.078 -21.974 1.509 1.00 19.38 1451 LYS A C 1
ATOM 1254 O O . LYS A 1 81 ? 14.382 -20.795 1.285 1.00 17.98 1451 LYS A O 1
ATOM 1273 N N . ASP A 1 82 ? 12.803 -22.422 1.437 1.00 16.86 1452 ASP A N 1
ATOM 1274 C CA . ASP A 1 82 ? 11.733 -21.506 0.999 1.00 14.89 1452 ASP A CA 1
ATOM 1275 C C . ASP A 1 82 ? 11.367 -20.495 2.077 1.00 15.13 1452 ASP A C 1
ATOM 1276 O O . ASP A 1 82 ? 11.029 -19.356 1.753 1.00 14.88 1452 ASP A O 1
ATOM 1285 N N . VAL A 1 83 ? 11.423 -20.878 3.356 1.00 13.40 1453 VAL A N 1
ATOM 1286 C CA . VAL A 1 83 ? 11.126 -19.899 4.405 1.00 12.07 1453 VAL A CA 1
ATOM 1287 C C . VAL A 1 83 ? 12.233 -18.846 4.438 1.00 14.59 1453 VAL A C 1
ATOM 1288 O O . VAL A 1 83 ? 11.943 -17.651 4.564 1.00 12.75 1453 VAL A O 1
ATOM 1301 N N . MET A 1 84 ? 13.520 -19.283 4.287 1.00 14.28 1454 MET A N 1
ATOM 1302 C CA . MET A 1 84 ? 14.609 -18.306 4.251 1.00 14.10 1454 MET A CA 1
ATOM 1303 C C . MET A 1 84 ? 14.453 -17.388 3.046 1.00 15.00 1454 MET A C 1
ATOM 1304 O O . MET A 1 84 ? 14.690 -16.198 3.187 1.00 14.18 1454 MET A O 1
ATOM 1318 N N . LEU A 1 85 ? 14.026 -17.922 1.889 1.00 13.04 1455 LEU A N 1
ATOM 1319 C CA . LEU A 1 85 ? 13.806 -17.134 0.682 1.00 12.26 1455 LEU A CA 1
ATOM 1320 C C . LEU A 1 85 ? 12.763 -16.065 0.904 1.00 13.66 1455 LEU A C 1
ATOM 1321 O O . LEU A 1 85 ? 12.964 -14.901 0.536 1.00 13.29 1455 LEU A O 1
ATOM 1337 N N . LEU A 1 86 ? 11.640 -16.450 1.526 1.00 12.22 1456 LEU A N 1
ATOM 1338 C CA . LEU A 1 86 ? 10.574 -15.502 1.788 1.00 12.08 1456 LEU A CA 1
ATOM 1339 C C . LEU A 1 86 ? 11.115 -14.337 2.613 1.00 11.66 1456 LEU A C 1
ATOM 1340 O O . LEU A 1 86 ? 10.940 -13.177 2.241 1.00 11.70 1456 LEU A O 1
ATOM 1356 N N . CYS A 1 87 ? 11.848 -14.651 3.689 1.00 10.54 1457 CYS A N 1
ATOM 1357 C CA . CYS A 1 87 ? 12.339 -13.604 4.572 1.00 10.78 1457 CYS A CA 1
ATOM 1358 C C . CYS A 1 87 ? 13.445 -12.781 3.931 1.00 12.48 1457 CYS A C 1
ATOM 1359 O O . CYS A 1 87 ? 13.482 -11.549 4.091 1.00 11.97 1457 CYS A O 1
ATOM 1367 N N . HIS A 1 88 ? 14.320 -13.453 3.203 1.00 12.06 1458 HIS A N 1
ATOM 1368 C CA . HIS A 1 88 ? 15.405 -12.743 2.503 1.00 12.08 1458 HIS A CA 1
ATOM 1369 C C . HIS A 1 88 ? 14.800 -11.823 1.437 1.00 13.36 1458 HIS A C 1
ATOM 1370 O O . HIS A 1 88 ? 15.234 -10.683 1.292 1.00 13.05 1458 HIS A O 1
ATOM 1384 N N . ASN A 1 89 ? 13.735 -12.268 0.736 1.00 10.71 1459 ASN A N 1
ATOM 1385 C CA . ASN A 1 89 ? 13.060 -11.397 -0.238 1.00 10.20 1459 ASN A CA 1
ATOM 1386 C C . ASN A 1 89 ? 12.487 -10.144 0.458 1.00 11.81 1459 ASN A C 1
ATOM 1387 O O . ASN A 1 89 ? 12.625 -9.018 -0.053 1.00 11.52 1459 ASN A O 1
ATOM 1398 N N . ALA A 1 90 ? 11.851 -10.339 1.623 1.00 10.36 1460 ALA A N 1
ATOM 1399 C CA . ALA A 1 90 ? 11.325 -9.198 2.383 1.00 11.03 1460 ALA A CA 1
ATOM 1400 C C . ALA A 1 90 ? 12.465 -8.248 2.764 1.00 12.11 1460 ALA A C 1
ATOM 1401 O O . ALA A 1 90 ? 12.321 -7.013 2.660 1.00 12.41 1460 ALA A O 1
ATOM 1408 N N . GLN A 1 91 ? 13.606 -8.787 3.189 1.00 10.60 1461 GLN A N 1
ATOM 1409 C CA . GLN A 1 91 ? 14.734 -7.926 3.540 1.00 10.88 1461 GLN A CA 1
ATOM 1410 C C . GLN A 1 91 ? 15.305 -7.225 2.310 1.00 13.02 1461 GLN A C 1
ATOM 1411 O O . GLN A 1 91 ? 15.826 -6.114 2.421 1.00 13.60 1461 GLN A O 1
ATOM 1425 N N . THR A 1 92 ? 15.251 -7.879 1.128 1.00 11.68 1462 THR A N 1
ATOM 1426 C CA . THR A 1 92 ? 15.780 -7.228 -0.075 1.00 12.63 1462 THR A CA 1
ATOM 1427 C C . THR A 1 92 ? 14.886 -6.069 -0.505 1.00 14.09 1462 THR A C 1
ATOM 1428 O O . THR A 1 92 ? 15.395 -4.999 -0.855 1.00 14.69 1462 THR A O 1
ATOM 1439 N N . PHE A 1 93 ? 13.560 -6.267 -0.502 1.00 12.37 1463 PHE A N 1
ATOM 1440 C CA . PHE A 1 93 ? 12.652 -5.223 -0.987 1.00 11.93 1463 PHE A CA 1
ATOM 1441 C C . PHE A 1 93 ? 12.533 -4.031 -0.030 1.00 13.72 1463 PHE A C 1
ATOM 1442 O O . PHE A 1 93 ? 12.360 -2.897 -0.480 1.00 15.51 1463 PHE A O 1
ATOM 1459 N N . ASN A 1 94 ? 12.562 -4.304 1.282 1.00 11.52 1464 ASN A N 1
ATOM 1460 C CA . ASN A 1 94 ? 12.285 -3.280 2.278 1.00 12.26 1464 ASN A CA 1
ATOM 1461 C C . ASN A 1 94 ? 13.540 -2.638 2.809 1.00 17.05 1464 ASN A C 1
ATOM 1462 O O . ASN A 1 94 ? 14.621 -3.229 2.782 1.00 15.72 1464 ASN A O 1
ATOM 1473 N N . LEU A 1 95 ? 13.372 -1.443 3.384 1.00 16.09 1465 LEU A N 1
ATOM 1474 C CA . LEU A 1 95 ? 14.508 -0.750 3.964 1.00 17.93 1465 LEU A CA 1
ATOM 1475 C C . LEU A 1 95 ? 14.865 -1.338 5.320 1.00 18.02 1465 LEU A C 1
ATOM 1476 O O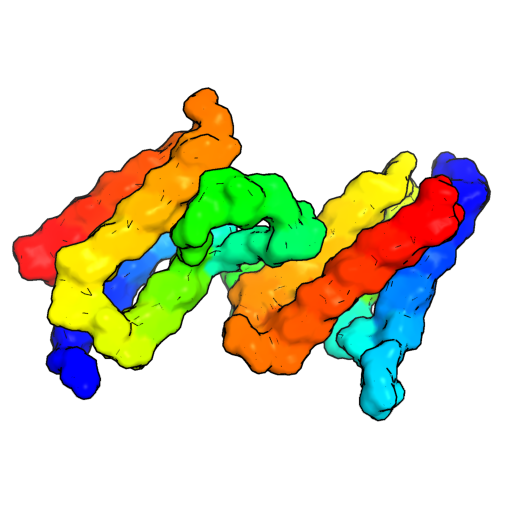 . LEU A 1 95 ? 13.997 -1.679 6.126 1.00 16.79 1465 LEU A O 1
ATOM 1492 N N . GLU A 1 96 ? 16.167 -1.384 5.593 1.00 16.85 1466 GLU A N 1
ATOM 1493 C CA . GLU A 1 96 ? 16.673 -1.828 6.881 1.00 15.93 1466 GLU A CA 1
ATOM 1494 C C . GLU A 1 96 ? 16.028 -0.968 7.977 1.00 19.16 1466 GLU A C 1
ATOM 1495 O O . GLU A 1 96 ? 15.915 0.252 7.800 1.00 19.56 1466 GLU A O 1
ATOM 1507 N N . GLY A 1 97 ? 15.559 -1.606 9.037 1.00 16.52 1467 GLY A N 1
ATOM 1508 C CA . GLY A 1 97 ? 14.915 -0.871 10.119 1.00 16.83 1467 GLY A CA 1
ATOM 1509 C C . GLY A 1 97 ? 13.417 -0.703 9.950 1.00 20.92 1467 GLY A C 1
ATOM 1510 O O . GLY A 1 97 ? 12.752 -0.299 10.905 1.00 22.17 1467 GLY A O 1
ATOM 1514 N N . SER A 1 98 ? 12.848 -0.994 8.767 1.00 15.90 1468 SER A N 1
ATOM 1515 C CA . SER A 1 98 ? 11.389 -0.929 8.610 1.00 14.70 1468 SER A CA 1
ATOM 1516 C C . SER A 1 98 ? 10.756 -2.120 9.353 1.00 14.87 1468 SER A C 1
ATOM 1517 O O . SER A 1 98 ? 11.411 -3.139 9.572 1.00 14.25 1468 SER A O 1
ATOM 1525 N N . GLN A 1 99 ? 9.461 -2.035 9.672 1.00 12.26 1469 GLN A N 1
ATOM 1526 C CA . GLN A 1 99 ? 8.821 -3.083 10.439 1.00 11.84 1469 GLN A CA 1
ATOM 1527 C C . GLN A 1 99 ? 8.837 -4.384 9.645 1.00 12.78 1469 GLN A C 1
ATOM 1528 O O . GLN A 1 99 ? 9.101 -5.427 10.229 1.00 12.08 1469 GLN A O 1
ATOM 1542 N N . ILE A 1 100 ? 8.516 -4.340 8.342 1.00 10.38 1470 ILE A N 1
ATOM 1543 C CA . ILE A 1 100 ? 8.436 -5.585 7.580 1.00 9.95 1470 ILE A CA 1
ATOM 1544 C C . ILE A 1 100 ? 9.823 -6.242 7.518 1.00 12.42 1470 ILE A C 1
ATOM 1545 O O . ILE A 1 100 ? 9.942 -7.471 7.678 1.00 11.62 1470 ILE A O 1
ATOM 1561 N N . TY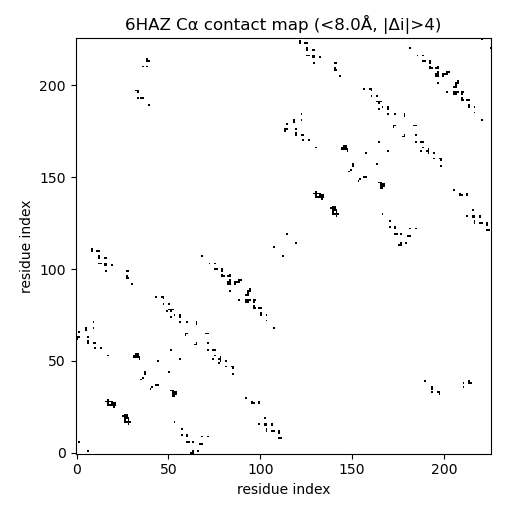R A 1 101 ? 10.868 -5.432 7.295 1.00 10.49 1471 TYR A N 1
ATOM 1562 C CA . TYR A 1 101 ? 12.242 -5.939 7.256 1.00 10.19 1471 TYR A CA 1
ATOM 1563 C C . TYR A 1 101 ? 12.580 -6.595 8.598 1.00 12.53 1471 TYR A C 1
ATOM 1564 O O . TYR A 1 101 ? 12.990 -7.750 8.627 1.00 12.31 1471 TYR A O 1
ATOM 1582 N N . GLU A 1 102 ? 12.315 -5.905 9.720 1.00 11.57 1472 GLU A N 1
ATOM 1583 C CA . GLU A 1 102 ? 12.668 -6.481 11.032 1.00 11.72 1472 GLU A CA 1
ATOM 1584 C C . GLU A 1 102 ? 11.818 -7.691 11.383 1.00 13.03 1472 GLU A C 1
ATOM 1585 O O . GLU A 1 102 ? 12.360 -8.663 11.939 1.00 12.29 1472 GLU A O 1
ATOM 1597 N N . ASP A 1 103 ? 10.516 -7.691 11.029 1.00 9.86 1473 ASP A N 1
ATOM 1598 C CA . ASP A 1 103 ? 9.676 -8.863 11.326 1.00 8.65 1473 ASP A CA 1
ATOM 1599 C C . ASP A 1 103 ? 10.219 -10.094 10.595 1.00 10.42 1473 ASP A C 1
ATOM 1600 O O . ASP A 1 103 ? 10.162 -11.213 11.121 1.00 11.07 1473 ASP A O 1
ATOM 1609 N N . SER A 1 104 ? 10.681 -9.909 9.337 1.00 8.67 1474 SER A N 1
ATOM 1610 C CA . SER A 1 104 ? 11.185 -11.070 8.569 1.00 8.74 1474 SER A CA 1
ATOM 1611 C C . SER A 1 104 ? 12.430 -11.696 9.231 1.00 10.93 1474 SER A C 1
ATOM 1612 O O . SER A 1 104 ? 12.590 -12.916 9.156 1.00 13.07 1474 SER A O 1
ATOM 1620 N N . ILE A 1 105 ? 13.269 -10.890 9.904 1.00 9.88 1475 ILE A N 1
ATOM 1621 C CA . ILE A 1 105 ? 14.435 -11.427 10.597 1.00 11.52 1475 ILE A CA 1
ATOM 1622 C C . ILE A 1 105 ? 13.949 -12.246 11.789 1.00 11.75 1475 ILE A C 1
ATOM 1623 O O . ILE A 1 105 ? 14.468 -13.342 12.039 1.00 12.61 1475 ILE A O 1
ATOM 1639 N N . VAL A 1 106 ? 12.947 -11.721 12.528 1.00 10.06 1476 VAL A N 1
ATOM 1640 C CA . VAL A 1 106 ? 12.445 -12.467 13.689 1.00 9.66 1476 VAL A CA 1
ATOM 1641 C C . VAL A 1 106 ? 11.869 -13.814 13.202 1.00 10.79 1476 VAL A C 1
ATOM 1642 O O . VAL A 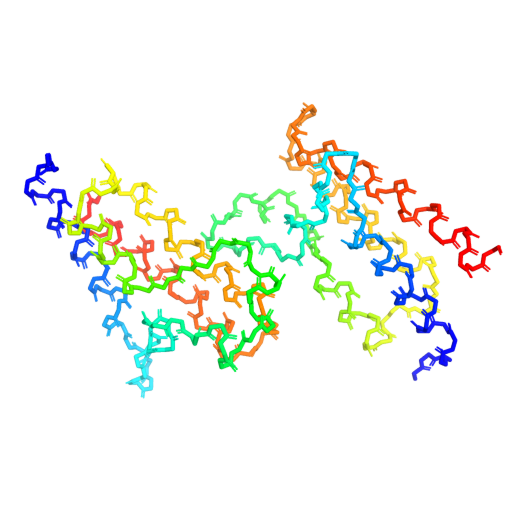1 106 ? 12.105 -14.840 13.848 1.00 12.39 1476 VAL A O 1
ATOM 1655 N N . LEU A 1 107 ? 11.086 -13.820 12.109 1.00 10.58 1477 LEU A N 1
ATOM 1656 C CA . LEU A 1 107 ? 10.528 -15.088 11.632 1.00 10.66 1477 LEU A CA 1
ATOM 1657 C C . LEU A 1 107 ? 11.583 -16.107 11.222 1.00 12.66 1477 LEU A C 1
ATOM 1658 O O . LEU A 1 107 ? 11.366 -17.316 11.379 1.00 12.49 1477 LEU A O 1
ATOM 1674 N N . GLN A 1 108 ? 12.780 -15.660 10.736 1.00 11.23 1478 GLN A N 1
ATOM 1675 C CA . GLN A 1 108 ? 13.822 -16.656 10.462 1.00 11.41 1478 GLN A CA 1
ATOM 1676 C C . GLN A 1 108 ? 14.270 -17.340 11.767 1.00 13.23 1478 GLN A C 1
ATOM 1677 O O . GLN A 1 108 ? 14.497 -18.546 11.778 1.00 14.09 1478 GLN A O 1
ATOM 1691 N N . SER A 1 109 ? 14.363 -16.587 12.860 1.00 12.60 1479 SER A N 1
ATOM 1692 C CA . SER A 1 109 ? 14.724 -17.194 14.153 1.00 14.02 1479 SER A CA 1
ATOM 1693 C C . SER A 1 109 ? 13.616 -18.139 14.634 1.00 14.05 1479 SER A C 1
ATOM 1694 O O . SER A 1 109 ? 13.921 -19.225 15.141 1.00 15.45 1479 SER A O 1
ATOM 1702 N N . VAL A 1 110 ? 12.334 -17.722 14.483 1.00 11.72 1480 VAL A N 1
ATOM 1703 C CA . VAL A 1 110 ? 11.208 -18.558 14.916 1.00 11.54 1480 VAL A CA 1
ATOM 1704 C C . VAL A 1 110 ? 11.233 -19.865 14.122 1.00 15.94 1480 VAL A C 1
ATOM 1705 O O . VAL A 1 110 ? 11.075 -20.938 14.707 1.00 15.32 1480 VAL A O 1
ATOM 1718 N N . PHE A 1 111 ? 11.446 -19.787 12.806 1.00 13.35 1481 PHE A N 1
ATOM 1719 C CA . PHE A 1 111 ? 11.537 -21.026 12.031 1.00 12.89 1481 PHE A CA 1
ATOM 1720 C C . PHE A 1 111 ? 12.655 -21.915 12.565 1.00 17.57 1481 PHE A C 1
ATOM 1721 O O . PHE A 1 111 ? 12.458 -23.114 12.770 1.00 18.26 1481 PHE A O 1
ATOM 1738 N N . LYS A 1 112 ? 13.863 -21.360 12.713 1.00 15.15 1482 LYS A N 1
ATOM 1739 C CA . LYS A 1 112 ? 15.002 -22.196 13.112 1.00 17.16 1482 LYS A CA 1
ATOM 1740 C C . LYS A 1 112 ? 14.809 -22.831 14.473 1.00 21.24 1482 LYS A C 1
ATOM 1741 O O . LYS A 1 112 ? 15.166 -23.999 14.665 1.00 21.50 1482 LYS A O 1
ATOM 1760 N N . SER A 1 113 ? 14.269 -22.075 15.429 1.00 17.15 1483 SER A N 1
ATOM 1761 C CA . SER A 1 113 ? 14.061 -22.674 16.750 1.00 17.43 1483 SER A CA 1
ATOM 1762 C C . SER A 1 113 ? 12.915 -23.700 16.752 1.00 23.31 1483 SER A C 1
ATOM 1763 O O . SER A 1 113 ? 13.012 -24.706 17.456 1.00 24.48 1483 SER A O 1
ATOM 1771 N N . ALA A 1 114 ? 11.862 -23.479 15.955 1.00 19.63 1484 ALA A N 1
ATOM 1772 C CA . ALA A 1 114 ? 10.728 -24.413 15.862 1.00 20.71 1484 ALA A CA 1
ATOM 1773 C C . ALA A 1 114 ? 11.200 -25.725 15.235 1.00 25.70 1484 ALA A C 1
ATOM 1774 O O . ALA A 1 114 ? 10.846 -26.806 15.720 1.00 25.72 1484 ALA A O 1
ATOM 1781 N N . ARG A 1 115 ? 12.035 -25.634 14.178 1.00 22.17 1485 ARG A N 1
ATOM 1782 C CA . ARG A 1 115 ? 12.582 -26.827 13.540 1.00 24.26 1485 ARG A CA 1
ATOM 1783 C C . ARG A 1 115 ? 13.397 -27.632 14.568 1.00 31.55 1485 ARG A C 1
ATOM 1784 O O . ARG A 1 115 ? 13.222 -28.859 14.674 1.00 31.73 1485 ARG A O 1
ATOM 1805 N N . GLN A 1 116 ? 14.258 -26.944 15.346 1.00 29.20 1486 GLN A N 1
ATOM 1806 C CA . GLN A 1 116 ? 15.076 -27.618 16.371 1.00 31.82 1486 GLN A CA 1
ATOM 1807 C C . GLN A 1 116 ? 14.216 -28.291 17.448 1.00 36.68 1486 GLN A C 1
ATOM 1808 O O . GLN A 1 116 ? 14.515 -29.423 17.829 1.00 37.56 1486 GLN A O 1
ATOM 1822 N N . LYS A 1 117 ? 13.134 -27.636 17.909 1.00 33.25 1487 LYS A N 1
ATOM 1823 C CA . LYS A 1 117 ? 12.264 -28.260 18.924 1.00 34.29 1487 LYS A CA 1
ATOM 1824 C C . LYS A 1 117 ? 11.527 -29.476 18.358 1.00 41.95 1487 LYS A C 1
ATOM 1825 O O . LYS A 1 117 ? 11.607 -30.571 18.922 1.00 43.78 1487 LYS A O 1
ATOM 1844 N N . ILE A 1 118 ? 10.754 -29.249 17.285 1.00 37.49 1488 ILE A N 1
ATOM 1845 C CA . ILE A 1 118 ? 9.864 -30.254 16.699 1.00 38.75 1488 ILE A CA 1
ATOM 1846 C C . ILE A 1 118 ? 10.593 -31.449 16.074 1.00 44.93 1488 ILE A C 1
ATOM 1847 O O . ILE A 1 118 ? 10.121 -32.570 16.255 1.00 46.02 1488 ILE A O 1
ATOM 1863 N N . ALA A 1 119 ? 11.702 -31.231 15.349 1.00 42.03 1489 ALA A N 1
ATOM 1864 C CA . ALA A 1 119 ? 12.403 -32.309 14.640 1.00 44.09 1489 ALA A CA 1
ATOM 1865 C C . ALA A 1 119 ? 13.678 -32.828 15.296 1.00 52.25 1489 ALA A C 1
ATOM 1866 O O . ALA A 1 119 ? 13.988 -34.008 15.104 1.00 55.67 1489 ALA A O 1
ATOM 1873 N N . LYS A 1 120 ? 14.441 -31.980 16.013 1.00 47.60 1490 LYS A N 1
ATOM 1874 C CA . LYS A 1 120 ? 15.688 -32.401 16.671 1.00 85.65 1490 LYS A CA 1
ATOM 1875 C C . LYS A 1 120 ? 15.538 -32.365 18.189 1.00 105.41 1490 LYS A C 1
ATOM 1876 O O . LYS A 1 120 ? 14.684 -33.053 18.742 1.00 62.76 1490 LYS A O 1
ATOM 1895 N N . PRO B 1 8 ? -17.136 18.410 3.374 1.00 51.31 1378 PRO B N 1
ATOM 1896 C CA . PRO B 1 8 ? -17.386 17.521 2.229 1.00 48.79 1378 PRO B CA 1
ATOM 1897 C C . PRO B 1 8 ? -16.317 17.652 1.153 1.00 49.10 1378 PRO B C 1
ATOM 1898 O O . PRO B 1 8 ? -15.569 18.624 1.128 1.00 50.99 1378 PRO B O 1
ATOM 1909 N N . ASN B 1 9 ? -16.252 16.677 0.248 1.00 41.34 1379 ASN B N 1
ATOM 1910 C CA . ASN B 1 9 ? -15.286 16.728 -0.845 1.00 40.27 1379 ASN B CA 1
ATOM 1911 C C . ASN B 1 9 ? -15.813 17.623 -1.946 1.00 45.33 1379 ASN B C 1
ATOM 1912 O O . ASN B 1 9 ? -17.035 17.739 -2.089 1.00 44.46 1379 ASN B O 1
ATOM 1923 N N . PRO B 1 10 ? -14.928 18.139 -2.829 1.00 44.45 1380 PRO B N 1
ATOM 1924 C CA . PRO B 1 10 ? -15.414 18.868 -4.018 1.00 46.97 1380 PRO B CA 1
ATOM 1925 C C . PRO B 1 10 ? -16.309 17.980 -4.909 1.00 50.81 1380 PRO B C 1
ATOM 1926 O O . PRO B 1 10 ? -15.983 16.802 -5.076 1.00 47.38 1380 PRO B O 1
ATOM 1937 N N . PRO B 1 11 ? -17.420 18.492 -5.494 1.00 50.39 1381 PRO B N 1
ATOM 1938 C CA . PRO B 1 11 ? -18.302 17.619 -6.306 1.00 48.72 1381 PRO B CA 1
ATOM 1939 C C . PRO B 1 11 ? -17.637 16.756 -7.381 1.00 49.92 1381 PRO B C 1
ATOM 1940 O O . PRO B 1 11 ? -18.033 15.596 -7.540 1.00 46.33 1381 PRO B O 1
ATOM 1951 N N . LYS B 1 12 ? -16.651 17.303 -8.128 1.00 47.24 1382 LYS B N 1
ATOM 1952 C CA . LYS B 1 12 ? -15.994 16.523 -9.191 1.00 45.10 1382 LYS B CA 1
ATOM 1953 C C . LYS B 1 12 ? -15.149 15.374 -8.651 1.00 45.11 1382 LYS B C 1
ATOM 1954 O O . LYS B 1 12 ? -14.982 14.386 -9.368 1.00 41.41 1382 LYS B O 1
ATOM 1973 N N . LEU B 1 13 ? -14.615 15.479 -7.414 1.00 40.42 1383 LEU B N 1
ATOM 1974 C CA . LEU B 1 13 ? -13.839 14.379 -6.826 1.00 39.04 1383 LEU B CA 1
ATOM 1975 C C . LEU B 1 13 ? -14.792 13.219 -6.530 1.00 40.08 1383 LEU B C 1
ATOM 1976 O O . LEU B 1 13 ? -14.505 12.092 -6.931 1.00 36.92 1383 LEU B O 1
ATOM 1992 N N . THR B 1 14 ? -15.949 13.500 -5.894 1.00 36.97 1384 THR B N 1
ATOM 1993 C CA . THR B 1 14 ? -16.967 12.476 -5.616 1.00 35.33 1384 THR B CA 1
ATOM 1994 C C . THR B 1 14 ? -17.451 11.856 -6.942 1.00 37.52 1384 THR B C 1
ATOM 1995 O O . THR B 1 14 ? -17.608 10.632 -7.019 1.00 34.78 1384 THR B O 1
ATOM 2006 N N . LYS B 1 15 ? -17.646 12.697 -7.992 1.00 34.89 1385 LYS B N 1
ATOM 2007 C CA . LYS B 1 15 ? -18.065 12.222 -9.327 1.00 34.18 1385 LYS B CA 1
ATOM 2008 C C . LYS B 1 15 ? -17.021 11.259 -9.901 1.00 36.24 1385 LYS B C 1
ATOM 2009 O O . LYS B 1 15 ? -17.386 10.184 -10.400 1.00 33.19 1385 LYS B O 1
ATOM 2028 N N . GLN B 1 16 ? -15.722 11.623 -9.814 1.00 31.79 1386 GLN B N 1
ATOM 2029 C CA . GLN B 1 16 ? -14.646 10.755 -10.308 1.00 28.86 1386 GLN B CA 1
ATOM 2030 C C . GLN B 1 16 ? -14.619 9.426 -9.545 1.00 30.53 1386 GLN B C 1
ATOM 2031 O O . GLN B 1 16 ? -14.441 8.385 -10.163 1.00 27.59 1386 GLN B O 1
ATOM 2045 N N . MET B 1 17 ? -14.796 9.470 -8.211 1.00 27.40 1387 MET B N 1
ATOM 2046 C CA . MET B 1 17 ? -14.787 8.241 -7.407 1.00 24.67 1387 MET B CA 1
ATOM 2047 C C . MET B 1 17 ? -15.942 7.338 -7.801 1.00 27.79 1387 MET B C 1
ATOM 2048 O O . MET B 1 17 ? -15.738 6.136 -7.955 1.00 24.85 1387 MET B O 1
ATOM 2062 N N . ASN B 1 18 ? -17.151 7.908 -7.972 1.00 27.15 1388 ASN B N 1
ATOM 2063 C CA . ASN B 1 18 ? -18.331 7.122 -8.361 1.00 26.64 1388 ASN B CA 1
ATOM 2064 C C . ASN B 1 18 ? -18.173 6.569 -9.774 1.00 27.62 1388 ASN B C 1
ATOM 2065 O O . ASN B 1 18 ? -18.528 5.413 -10.009 1.00 24.38 1388 ASN B O 1
ATOM 2076 N N . ALA B 1 19 ? -17.610 7.358 -10.704 1.00 25.74 1389 ALA B N 1
ATOM 2077 C CA . ALA B 1 19 ? -17.387 6.865 -12.078 1.00 24.15 1389 ALA B CA 1
ATOM 2078 C C . ALA B 1 19 ? -16.408 5.681 -12.089 1.00 26.02 1389 ALA B C 1
ATOM 2079 O O . ALA B 1 19 ? -16.677 4.662 -12.729 1.00 23.07 1389 ALA B O 1
ATOM 2086 N N . ILE B 1 20 ? -15.313 5.782 -11.312 1.00 22.70 1390 ILE B N 1
ATOM 2087 C CA . ILE B 1 20 ? -14.321 4.706 -11.232 1.00 20.18 1390 ILE B CA 1
ATOM 2088 C C . ILE B 1 20 ? -14.925 3.458 -10.585 1.00 21.46 1390 ILE B C 1
ATOM 2089 O O . ILE B 1 20 ? -14.776 2.334 -11.110 1.00 17.92 1390 ILE B O 1
ATOM 2105 N N . ILE B 1 21 ? -15.567 3.625 -9.429 1.00 19.52 1391 ILE B N 1
ATOM 2106 C CA . ILE B 1 21 ? -16.129 2.459 -8.748 1.00 19.81 1391 ILE B CA 1
ATOM 2107 C C . ILE B 1 21 ? -17.288 1.827 -9.547 1.00 22.61 1391 ILE B C 1
ATOM 2108 O O . ILE B 1 21 ? -17.412 0.591 -9.582 1.00 19.29 1391 ILE B O 1
ATOM 2124 N N . ASP B 1 22 ? -18.069 2.642 -10.264 1.00 19.89 1392 ASP B N 1
ATOM 2125 C CA . ASP B 1 22 ? -19.146 2.077 -11.093 1.00 19.47 1392 ASP B CA 1
ATOM 2126 C C . ASP B 1 22 ? -18.537 1.277 -12.246 1.00 20.74 1392 ASP B C 1
ATOM 2127 O O . ASP B 1 22 ? -19.069 0.213 -12.584 1.00 19.15 1392 ASP B O 1
ATOM 2136 N N . THR B 1 23 ? -17.382 1.721 -12.795 1.00 18.15 1393 THR B N 1
ATOM 2137 C CA . THR B 1 23 ? -16.723 0.951 -13.871 1.00 16.44 1393 THR B CA 1
ATOM 2138 C C . THR B 1 23 ? -16.278 -0.413 -13.331 1.00 16.43 1393 THR B C 1
ATOM 2139 O O . THR B 1 23 ? -16.470 -1.437 -13.990 1.00 15.56 1393 THR B O 1
ATOM 2150 N N . VAL B 1 24 ? -15.716 -0.426 -12.117 1.00 14.63 1394 VAL B N 1
ATOM 2151 C CA . VAL B 1 24 ? -15.273 -1.680 -11.521 1.00 13.32 1394 VAL B CA 1
ATOM 2152 C C . VAL B 1 24 ? -16.464 -2.594 -11.242 1.00 16.13 1394 VAL B C 1
ATOM 2153 O O . VAL B 1 24 ? -16.435 -3.795 -11.558 1.00 14.58 1394 VAL B O 1
ATOM 2166 N N . ILE B 1 25 ? -17.481 -2.049 -10.587 1.00 13.78 1395 ILE B N 1
ATOM 2167 C CA . ILE B 1 25 ? -18.637 -2.874 -10.241 1.00 13.16 1395 ILE B CA 1
ATOM 2168 C C . ILE B 1 25 ? -19.379 -3.383 -11.489 1.00 15.32 1395 ILE B C 1
ATOM 2169 O O . ILE B 1 25 ? -19.783 -4.540 -11.515 1.00 14.95 1395 ILE B O 1
ATOM 2185 N N . ASN B 1 26 ? -19.523 -2.561 -12.557 1.00 13.45 1396 ASN B N 1
ATOM 2186 C CA . ASN B 1 26 ? -20.280 -3.006 -13.721 1.00 14.02 1396 ASN B CA 1
ATOM 2187 C C . ASN B 1 26 ? -19.504 -3.892 -14.672 1.00 13.97 1396 ASN B C 1
ATOM 2188 O O . ASN B 1 26 ? -20.119 -4.508 -15.547 1.00 14.91 1396 ASN B O 1
ATOM 2199 N N . TYR B 1 27 ? -18.158 -3.967 -14.510 1.00 12.36 1397 TYR B N 1
ATOM 2200 C CA . TYR B 1 27 ? -17.345 -4.724 -15.458 1.00 11.52 1397 TYR B CA 1
ATOM 2201 C C . TYR B 1 27 ? -17.786 -6.172 -15.644 1.00 13.62 1397 TYR B C 1
ATOM 2202 O O . TYR B 1 27 ? -17.988 -6.893 -14.651 1.00 12.12 1397 TYR B O 1
ATOM 2220 N N . LYS B 1 28 ? -17.877 -6.598 -16.913 1.00 12.22 1398 LYS B N 1
ATOM 2221 C CA . LYS B 1 28 ? -18.185 -7.988 -17.250 1.00 10.98 1398 LYS B CA 1
ATOM 2222 C C . LYS B 1 28 ? -17.052 -8.579 -18.020 1.00 14.13 1398 LYS B C 1
ATOM 2223 O O . LYS B 1 28 ? -16.449 -7.900 -18.853 1.00 14.17 1398 LYS B O 1
ATOM 2242 N N . ASP B 1 29 ? -16.753 -9.855 -17.786 1.00 12.39 1399 ASP B N 1
ATOM 2243 C CA . ASP B 1 29 ? -15.706 -10.509 -18.589 1.00 12.71 1399 ASP B CA 1
ATOM 2244 C C . ASP B 1 29 ? -16.320 -10.869 -19.970 1.00 13.01 1399 ASP B C 1
ATOM 2245 O O . ASP B 1 29 ? -17.486 -10.549 -20.251 1.00 13.89 1399 ASP B O 1
ATOM 2254 N N . SER B 1 30 ? -15.559 -11.558 -20.815 1.00 11.60 1400 SER B N 1
ATOM 2255 C CA . SER B 1 30 ? -16.062 -11.890 -22.160 1.00 12.58 1400 SER B CA 1
ATOM 2256 C C . SER B 1 30 ? -17.218 -12.903 -22.175 1.00 17.28 1400 SER B C 1
ATOM 2257 O O . SER B 1 30 ? -17.888 -13.057 -23.219 1.00 18.60 1400 SER B O 1
ATOM 2265 N N . SER B 1 31 ? -17.456 -13.614 -21.051 1.00 14.79 1401 SER B N 1
ATOM 2266 C CA . SER B 1 31 ? -18.585 -14.536 -20.916 1.00 16.73 1401 SER B CA 1
ATOM 2267 C C . SER B 1 31 ? -19.827 -13.829 -20.353 1.00 17.33 1401 SER B C 1
ATOM 2268 O O . SER B 1 31 ? -20.839 -14.489 -20.119 1.00 17.71 1401 SER B O 1
ATOM 2276 N N . GLY B 1 32 ? -19.782 -12.503 -20.201 1.00 13.11 1402 GLY B N 1
ATOM 2277 C CA . GLY B 1 32 ? -20.903 -11.710 -19.710 1.00 13.54 1402 GLY B CA 1
ATOM 2278 C C . GLY B 1 32 ? -21.056 -11.761 -18.201 1.00 17.01 1402 GLY B C 1
ATOM 2279 O O . GLY B 1 32 ? -22.092 -11.305 -17.687 1.00 16.89 1402 GLY B O 1
ATOM 2283 N N . ARG B 1 33 ? -20.022 -12.268 -17.459 1.00 12.21 1403 ARG B N 1
ATOM 2284 C CA . ARG B 1 33 ? -20.171 -12.391 -16.006 1.00 12.47 1403 ARG B CA 1
ATOM 2285 C C . ARG B 1 33 ? -19.700 -11.135 -15.328 1.00 14.17 1403 ARG B C 1
ATOM 2286 O O . ARG B 1 33 ? -18.556 -10.721 -15.558 1.00 12.49 1403 ARG B O 1
ATOM 2307 N N . GLN B 1 34 ? -20.527 -10.577 -14.415 1.00 12.40 1404 GLN B N 1
ATOM 2308 C CA . GLN B 1 34 ? -20.136 -9.385 -13.662 1.00 11.14 1404 GLN B CA 1
ATOM 2309 C C . GLN B 1 34 ? -19.218 -9.849 -12.524 1.00 12.77 1404 GLN B C 1
ATOM 2310 O O . GLN B 1 34 ? -19.675 -10.463 -11.544 1.00 12.44 1404 GLN B O 1
ATOM 2324 N N . LEU B 1 35 ? -17.922 -9.592 -12.669 1.00 10.01 1405 LEU B N 1
ATOM 2325 C CA . LEU B 1 35 ? -16.928 -10.115 -11.724 1.00 10.36 1405 LEU B CA 1
ATOM 2326 C C . LEU B 1 35 ? -17.102 -9.604 -10.303 1.00 11.14 1405 LEU B C 1
ATOM 2327 O O . LEU B 1 35 ? -16.725 -10.293 -9.355 1.00 11.04 1405 LEU B O 1
ATOM 2343 N N . SER B 1 36 ? -17.667 -8.417 -10.135 1.00 10.14 1406 SER B N 1
ATOM 2344 C CA . SER B 1 36 ? -17.820 -7.841 -8.791 1.00 10.02 1406 SER B CA 1
ATOM 2345 C C . SER B 1 36 ? -18.888 -8.517 -7.938 1.00 12.27 1406 SER B C 1
ATOM 2346 O O . SER B 1 36 ? -18.998 -8.190 -6.750 1.00 12.26 1406 SER B O 1
ATOM 2354 N N . GLU B 1 37 ? -19.709 -9.372 -8.525 1.00 11.17 1407 GLU B N 1
ATOM 2355 C CA . GLU B 1 37 ? -20.896 -9.892 -7.809 1.00 11.08 1407 GLU B CA 1
ATOM 2356 C C . GLU B 1 37 ? -20.628 -10.396 -6.424 1.00 13.72 1407 GLU B C 1
ATOM 2357 O O . GLU B 1 37 ? -21.318 -9.965 -5.471 1.00 14.17 1407 GLU B O 1
ATOM 2369 N N . VAL B 1 38 ? -19.632 -11.285 -6.267 1.00 11.28 1408 VAL B N 1
ATOM 2370 C CA . VAL B 1 38 ? -19.393 -11.845 -4.917 1.00 12.51 1408 VAL B CA 1
ATOM 2371 C C . VAL B 1 38 ? -18.808 -10.827 -3.946 1.00 13.72 1408 VAL B C 1
ATOM 2372 O O . VAL B 1 38 ? -18.772 -11.089 -2.726 1.00 13.61 1408 VAL B O 1
ATOM 2385 N N . PHE B 1 39 ? -18.288 -9.717 -4.456 1.00 11.04 1409 PHE B N 1
ATOM 2386 C CA . PHE B 1 39 ? -17.604 -8.717 -3.626 1.00 10.04 1409 PHE B CA 1
ATOM 2387 C C . PHE B 1 39 ? -18.451 -7.569 -3.180 1.00 12.64 1409 PHE B C 1
ATOM 2388 O O . PHE B 1 39 ? -17.949 -6.696 -2.465 1.00 12.43 1409 PHE B O 1
ATOM 2405 N N . ILE B 1 40 ? -19.734 -7.528 -3.608 1.00 11.24 1410 ILE B N 1
ATOM 2406 C CA . ILE B 1 40 ? -20.567 -6.411 -3.219 1.00 11.36 1410 ILE B CA 1
ATOM 2407 C C . ILE B 1 40 ? -20.817 -6.377 -1.724 1.00 12.62 1410 ILE B C 1
ATOM 2408 O O . ILE B 1 40 ? -20.688 -5.315 -1.113 1.00 12.69 1410 ILE B O 1
ATOM 2424 N N . GLN B 1 41 ? -21.147 -7.546 -1.127 1.00 12.12 1411 GLN B N 1
ATOM 2425 C CA . GLN B 1 41 ? -21.508 -7.634 0.298 1.00 11.82 1411 GLN B CA 1
ATOM 2426 C C . GLN B 1 41 ? -20.824 -8.842 0.874 1.00 14.20 1411 GLN B C 1
ATOM 2427 O O . GLN B 1 41 ? -21.107 -9.960 0.429 1.00 13.01 1411 GLN B O 1
ATOM 2441 N N . LEU B 1 42 ? -19.934 -8.634 1.842 1.00 13.97 1412 LEU B N 1
ATOM 2442 C CA . LEU B 1 42 ? -19.314 -9.767 2.489 1.00 13.66 1412 LEU B CA 1
ATOM 2443 C C . LEU B 1 42 ? -20.357 -10.723 3.080 1.00 15.76 1412 LEU B C 1
ATOM 2444 O O . LEU B 1 42 ? -21.357 -10.255 3.614 1.00 14.99 1412 LEU B O 1
ATOM 2460 N N . PRO B 1 43 ? -20.065 -12.049 3.143 1.00 15.41 1413 PRO B N 1
ATOM 2461 C CA . PRO B 1 43 ? -20.896 -12.941 3.977 1.00 15.33 1413 PRO B CA 1
ATOM 2462 C C . PRO B 1 43 ? -20.765 -12.434 5.427 1.00 16.35 1413 PRO B C 1
ATOM 2463 O O . PRO B 1 43 ? -19.700 -11.910 5.795 1.00 17.02 1413 PRO B O 1
ATOM 2474 N N . SER B 1 44 ? -21.795 -12.595 6.235 1.00 13.67 1414 SER B N 1
ATOM 2475 C CA . SER B 1 44 ? -21.707 -12.116 7.606 1.00 14.19 1414 SER B CA 1
ATOM 2476 C C . SER B 1 44 ? -20.802 -13.013 8.467 1.00 17.56 1414 SER B C 1
ATOM 2477 O O . SER B 1 44 ? -20.428 -14.105 8.059 1.00 18.06 1414 SER B O 1
ATOM 2485 N N . ARG B 1 45 ? -20.511 -12.569 9.691 1.00 16.26 1415 ARG B N 1
ATOM 2486 C CA . ARG B 1 45 ? -19.716 -13.364 10.623 1.00 17.81 1415 ARG B CA 1
ATOM 2487 C C . ARG B 1 45 ? -20.409 -14.707 10.961 1.00 23.95 1415 ARG B C 1
ATOM 2488 O O . ARG B 1 45 ? -19.723 -15.684 11.262 1.00 24.08 1415 ARG B O 1
ATOM 2509 N N . LYS B 1 46 ? -21.759 -14.768 10.885 1.00 21.02 1416 LYS B N 1
ATOM 2510 C CA . LYS B 1 46 ? -22.482 -16.003 11.158 1.00 22.13 1416 LYS B CA 1
ATOM 2511 C C . LYS B 1 46 ? -22.328 -16.955 9.979 1.00 24.66 1416 LYS B C 1
ATOM 2512 O O . LYS B 1 46 ? -22.233 -18.164 10.178 1.00 26.83 1416 LYS B O 1
ATOM 2531 N N . GLU B 1 47 ? -22.373 -16.430 8.750 1.00 18.75 1417 GLU B N 1
ATOM 2532 C CA . GLU B 1 47 ? -22.267 -17.282 7.576 1.00 18.90 1417 GLU B CA 1
ATOM 2533 C C . GLU B 1 47 ? -20.862 -17.841 7.362 1.00 24.33 1417 GLU B C 1
ATOM 2534 O O . GLU B 1 47 ? -20.736 -18.991 6.929 1.00 25.70 1417 GLU B O 1
ATOM 2546 N N . LEU B 1 48 ? -19.826 -17.005 7.536 1.00 20.00 1418 LEU B N 1
ATOM 2547 C CA . LEU B 1 48 ? -18.452 -17.406 7.213 1.00 18.17 1418 LEU B CA 1
ATOM 2548 C C . LEU B 1 48 ? -17.496 -16.885 8.295 1.00 18.85 1418 LEU B C 1
ATOM 2549 O O . LEU B 1 48 ? -16.667 -16.015 8.044 1.00 16.91 1418 LEU B O 1
ATOM 2565 N N . PRO B 1 49 ? -17.598 -17.427 9.515 1.00 18.01 1419 PRO B N 1
ATOM 2566 C CA . PRO B 1 49 ? -16.739 -16.929 10.598 1.00 17.39 1419 PRO B CA 1
ATOM 2567 C C . PRO B 1 49 ? -15.260 -17.082 10.291 1.00 18.61 1419 PRO B C 1
ATOM 2568 O O . PRO B 1 49 ? -14.486 -16.238 10.735 1.00 18.85 1419 PRO B O 1
ATOM 2579 N N . GLU B 1 50 ? -14.862 -18.122 9.510 1.00 17.54 1420 GLU B N 1
ATOM 2580 C CA . GLU B 1 50 ? -13.422 -18.293 9.187 1.00 18.17 1420 GLU B CA 1
ATOM 2581 C C . GLU B 1 50 ? -12.844 -17.061 8.470 1.00 18.64 1420 GLU B C 1
ATOM 2582 O O . GLU B 1 50 ? -11.649 -16.761 8.632 1.00 18.92 1420 GLU B O 1
ATOM 2594 N N . TYR B 1 51 ? -13.653 -16.361 7.666 1.00 14.31 1421 TYR B N 1
ATOM 2595 C CA . TYR B 1 51 ? -13.131 -15.188 6.949 1.00 13.00 1421 TYR B CA 1
ATOM 2596 C C . TYR B 1 51 ? -12.657 -14.112 7.931 1.00 15.88 1421 TYR B C 1
ATOM 2597 O O . TYR B 1 51 ? -11.603 -13.516 7.751 1.00 15.45 1421 TYR B O 1
ATOM 2615 N N . TYR B 1 52 ? -13.435 -13.895 8.980 1.00 13.93 1422 TYR B N 1
ATOM 2616 C CA . TYR B 1 52 ? -13.115 -12.855 9.940 1.00 14.62 1422 TYR B CA 1
ATOM 2617 C C . TYR B 1 52 ? -11.985 -13.276 10.880 1.00 19.83 1422 TYR B C 1
ATOM 2618 O O . TYR B 1 52 ? -11.389 -12.421 11.520 1.00 21.10 1422 TYR B O 1
ATOM 2636 N N . GLU B 1 53 ? -11.726 -14.585 11.008 1.00 17.25 1423 GLU B N 1
ATOM 2637 C CA . GLU B 1 53 ? -10.592 -15.074 11.792 1.00 18.43 1423 GLU B CA 1
ATOM 2638 C C . GLU B 1 53 ? -9.303 -14.794 11.041 1.00 21.75 1423 GLU B C 1
ATOM 2639 O O . GLU B 1 53 ? -8.276 -14.519 11.668 1.00 22.57 1423 GLU B O 1
ATOM 2651 N N . LEU B 1 54 ? -9.336 -14.886 9.699 1.00 17.87 1424 LEU B N 1
ATOM 2652 C CA . LEU B 1 54 ? -8.124 -14.718 8.907 1.00 18.51 1424 LEU B CA 1
ATOM 2653 C C . LEU B 1 54 ? -7.890 -13.314 8.383 1.00 19.80 1424 LEU B C 1
ATOM 2654 O O . LEU B 1 54 ? -6.724 -12.936 8.195 1.00 21.51 1424 LEU B O 1
ATOM 2670 N N . ILE B 1 55 ? -8.948 -12.548 8.128 1.00 15.19 1425 ILE B N 1
ATOM 2671 C CA . ILE B 1 55 ? -8.841 -11.233 7.481 1.00 13.90 1425 ILE B CA 1
ATOM 2672 C C . ILE B 1 55 ? -9.047 -10.151 8.552 1.00 15.95 1425 ILE B C 1
ATOM 2673 O O . ILE B 1 55 ? -10.155 -9.993 9.053 1.00 17.17 1425 ILE B O 1
ATOM 2689 N N . ARG B 1 56 ? -7.998 -9.389 8.845 1.00 15.79 1426 ARG B N 1
ATOM 2690 C CA . ARG B 1 56 ? -8.054 -8.375 9.911 1.00 17.04 1426 ARG B CA 1
ATOM 2691 C C . ARG B 1 56 ? -8.866 -7.131 9.546 1.00 18.87 1426 ARG B C 1
ATOM 2692 O O . ARG B 1 56 ? -9.407 -6.485 10.462 1.00 20.17 1426 ARG B O 1
ATOM 2713 N N . LYS B 1 57 ? -8.925 -6.751 8.249 1.00 15.21 1427 LYS B N 1
ATOM 2714 C CA . LYS B 1 57 ? -9.609 -5.527 7.855 1.00 15.22 1427 LYS B CA 1
ATOM 2715 C C . LYS B 1 57 ? -10.574 -5.859 6.713 1.00 16.01 1427 LYS B C 1
ATOM 2716 O O . LYS B 1 57 ? -10.322 -5.514 5.559 1.00 15.52 1427 LYS B O 1
ATOM 2735 N N . PRO B 1 58 ? -11.709 -6.498 7.021 1.00 14.81 1428 PRO B N 1
ATOM 2736 C CA . PRO B 1 58 ? -12.675 -6.812 5.957 1.00 13.81 1428 PRO B CA 1
ATOM 2737 C C . PRO B 1 58 ? -13.272 -5.564 5.330 1.00 17.34 1428 PRO B C 1
ATOM 2738 O O . PRO B 1 58 ? -13.501 -4.543 6.019 1.00 18.28 1428 PRO B O 1
ATOM 2749 N N . VAL B 1 59 ? -13.552 -5.659 4.029 1.00 13.41 1429 VAL B N 1
ATOM 2750 C CA . VAL B 1 59 ? -14.183 -4.577 3.301 1.00 13.12 1429 VAL B CA 1
ATOM 2751 C C . VAL B 1 59 ? -14.901 -5.156 2.097 1.00 13.63 1429 VAL B C 1
ATOM 2752 O O . VAL B 1 59 ? -14.457 -6.146 1.543 1.00 13.66 1429 VAL B O 1
ATOM 2765 N N . ASP B 1 60 ? -15.955 -4.498 1.660 1.00 12.60 1430 ASP B N 1
ATOM 2766 C CA . ASP B 1 60 ? -16.679 -4.897 0.458 1.00 11.31 1430 ASP B CA 1
ATOM 2767 C C . ASP B 1 60 ? -17.050 -3.655 -0.371 1.00 13.57 1430 ASP B C 1
ATOM 2768 O O . ASP B 1 60 ? -16.832 -2.518 0.093 1.00 14.69 1430 ASP B O 1
ATOM 2777 N N . PHE B 1 61 ? -17.603 -3.833 -1.571 1.00 11.95 1431 PHE B N 1
ATOM 2778 C CA . PHE B 1 61 ? -17.918 -2.636 -2.382 1.00 12.96 1431 PHE B CA 1
ATOM 2779 C C . PHE B 1 61 ? -19.026 -1.777 -1.784 1.00 17.83 1431 PHE B C 1
ATOM 2780 O O . PHE B 1 61 ? -19.032 -0.559 -2.003 1.00 18.90 1431 PHE B O 1
ATOM 2797 N N . LYS B 1 62 ? -19.941 -2.389 -0.988 1.00 15.01 1432 LYS B N 1
ATOM 2798 C CA . LYS B 1 62 ? -20.993 -1.631 -0.287 1.00 16.89 1432 LYS B CA 1
ATOM 2799 C C . LYS B 1 62 ? -20.292 -0.653 0.660 1.00 21.44 1432 LYS B C 1
ATOM 2800 O O . LYS B 1 62 ? -20.672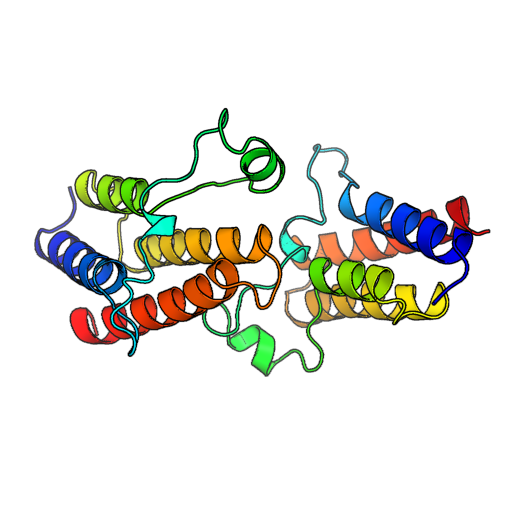 0.518 0.721 1.00 22.03 1432 LYS B O 1
ATOM 2819 N N . LYS B 1 63 ? -19.245 -1.111 1.368 1.00 16.27 1433 LYS B N 1
ATOM 2820 C CA . LYS B 1 63 ? -18.552 -0.204 2.316 1.00 16.73 1433 LYS B CA 1
ATOM 2821 C C . LYS B 1 63 ? -17.793 0.899 1.545 1.00 19.91 1433 LYS B C 1
ATOM 2822 O O . LYS B 1 63 ? -17.719 2.061 1.998 1.00 20.97 1433 LYS B O 1
ATOM 2841 N N . ILE B 1 64 ? -17.181 0.530 0.407 1.00 16.76 1434 ILE B N 1
ATOM 2842 C CA . ILE B 1 64 ? -16.445 1.513 -0.384 1.00 17.52 1434 ILE B CA 1
ATOM 2843 C C . ILE B 1 64 ? -17.391 2.601 -0.908 1.00 21.49 1434 ILE B C 1
ATOM 2844 O O . ILE B 1 64 ? -17.066 3.786 -0.828 1.00 21.36 1434 ILE B O 1
ATOM 2860 N N . LYS B 1 65 ? -18.576 2.223 -1.412 1.00 19.58 1435 LYS B N 1
ATOM 2861 C CA . LYS B 1 65 ? -19.534 3.230 -1.892 1.00 19.65 1435 LYS B CA 1
ATOM 2862 C C . LYS B 1 65 ? -19.996 4.123 -0.736 1.00 25.57 1435 LYS B C 1
ATOM 2863 O O . LYS B 1 65 ? -20.139 5.333 -0.929 1.00 25.41 1435 LYS B O 1
ATOM 2882 N N . GLU B 1 66 ? -20.176 3.538 0.459 1.00 21.57 1436 GLU B N 1
ATOM 2883 C CA . GLU B 1 66 ? -20.549 4.314 1.657 1.00 22.95 1436 GLU B CA 1
ATOM 2884 C C . GLU B 1 66 ? -19.450 5.346 1.953 1.00 27.69 1436 GLU B C 1
ATOM 2885 O O . GLU B 1 66 ? -19.754 6.515 2.212 1.00 28.84 1436 GLU B O 1
ATOM 2897 N N . ARG B 1 67 ? -18.176 4.923 1.890 1.00 23.36 1437 ARG B N 1
ATOM 2898 C CA . ARG B 1 67 ? -17.055 5.820 2.172 1.00 24.06 1437 ARG B CA 1
ATOM 2899 C C . ARG B 1 67 ? -16.927 6.953 1.136 1.00 28.76 1437 ARG B C 1
ATOM 2900 O O . ARG B 1 67 ? -16.482 8.047 1.489 1.00 29.64 1437 ARG B O 1
ATOM 2921 N N . ILE B 1 68 ? -17.391 6.736 -0.104 1.00 24.66 1438 ILE B N 1
ATOM 2922 C CA . ILE B 1 68 ? -17.410 7.824 -1.098 1.00 25.79 1438 ILE B CA 1
ATOM 2923 C C . ILE B 1 68 ? -18.541 8.768 -0.706 1.00 33.42 1438 ILE B C 1
ATOM 2924 O O . ILE B 1 68 ? -18.314 9.975 -0.666 1.00 36.15 1438 ILE B O 1
ATOM 2940 N N . ARG B 1 69 ? -19.763 8.222 -0.438 1.00 31.92 1439 ARG B N 1
ATOM 2941 C CA . ARG B 1 69 ? -20.945 9.022 -0.025 1.00 34.50 1439 ARG B CA 1
ATOM 2942 C C . ARG B 1 69 ? -20.654 9.897 1.198 1.00 39.37 1439 ARG B C 1
ATOM 2943 O O . ARG B 1 69 ? -21.060 11.067 1.241 1.00 40.20 1439 ARG B O 1
ATOM 2964 N N . ASN B 1 70 ? -19.980 9.317 2.213 1.00 34.66 1440 ASN B N 1
ATOM 2965 C CA . ASN B 1 70 ? -19.661 10.015 3.469 1.00 35.73 1440 ASN B CA 1
ATOM 2966 C C . ASN B 1 70 ? -18.363 10.849 3.412 1.00 39.09 1440 ASN B C 1
ATOM 2967 O O . ASN B 1 70 ? -17.981 11.427 4.435 1.00 39.62 1440 ASN B O 1
ATOM 2978 N N . HIS B 1 71 ? -17.714 10.956 2.228 1.00 36.06 1441 HIS B N 1
ATOM 2979 C CA . HIS B 1 71 ? -16.494 11.738 2.016 1.00 37.49 1441 HIS B CA 1
ATOM 2980 C C . HIS B 1 71 ? -15.342 11.265 2.915 1.00 38.47 1441 HIS B C 1
ATOM 2981 O O . HIS B 1 71 ? -14.512 12.080 3.326 1.00 39.19 1441 HIS B O 1
ATOM 2995 N N . LYS B 1 72 ? -15.274 9.945 3.202 1.00 33.18 1442 LYS B N 1
ATOM 2996 C CA . LYS B 1 72 ? -14.206 9.392 4.050 1.00 32.33 1442 LYS B CA 1
ATOM 2997 C C . LYS B 1 72 ? -12.884 9.375 3.274 1.00 34.38 1442 LYS B C 1
ATOM 2998 O O . LYS B 1 72 ? -11.816 9.632 3.854 1.00 35.02 1442 LYS B O 1
ATOM 3017 N N . TYR B 1 73 ? -12.956 9.117 1.958 1.00 28.93 1443 TYR B N 1
ATOM 3018 C CA . TYR B 1 73 ? -11.789 9.157 1.092 1.00 27.46 1443 TYR B CA 1
ATOM 3019 C C . TYR B 1 73 ? -11.586 10.621 0.709 1.00 33.11 1443 TYR B C 1
ATOM 3020 O O . TYR B 1 73 ? -12.535 11.280 0.277 1.00 34.75 1443 TYR B O 1
ATOM 3038 N N . ARG B 1 74 ? -10.361 11.113 0.845 1.00 30.42 1444 ARG B N 1
ATOM 3039 C CA . ARG B 1 74 ? -10.017 12.503 0.539 1.00 31.99 1444 ARG B CA 1
ATOM 3040 C C . ARG B 1 74 ? -9.337 12.633 -0.813 1.00 34.64 1444 ARG B C 1
ATOM 3041 O O . ARG B 1 74 ? -9.023 13.738 -1.234 1.00 35.15 1444 ARG B O 1
ATOM 3062 N N . SER B 1 75 ? -9.078 11.504 -1.478 1.00 28.81 1445 SER B N 1
ATOM 3063 C CA . SER B 1 75 ? -8.382 11.504 -2.753 1.00 28.86 1445 SER B CA 1
ATOM 3064 C C . SER B 1 75 ? -8.647 10.193 -3.454 1.00 28.84 1445 SER B C 1
ATOM 3065 O O . SER B 1 75 ? -9.165 9.255 -2.844 1.00 27.15 1445 SER B O 1
ATOM 3073 N N . LEU B 1 76 ? -8.204 10.088 -4.706 1.00 26.55 1446 LEU B N 1
ATOM 3074 C CA . LEU B 1 76 ? -8.324 8.816 -5.447 1.00 24.25 1446 LEU B CA 1
ATOM 3075 C C . LEU B 1 76 ? -7.353 7.760 -4.875 1.00 27.54 1446 LEU B C 1
ATOM 3076 O O . LEU B 1 76 ? -7.657 6.568 -4.900 1.00 25.21 1446 LEU B O 1
ATOM 3092 N N . GLY B 1 77 ? -6.220 8.204 -4.320 1.00 26.18 1447 GLY B N 1
ATOM 3093 C CA . GLY B 1 77 ? -5.281 7.319 -3.639 1.00 25.50 1447 GLY B CA 1
ATOM 3094 C C . GLY B 1 77 ? -5.923 6.612 -2.446 1.00 26.42 1447 GLY B C 1
ATOM 3095 O O . GLY B 1 77 ? -5.708 5.415 -2.255 1.00 24.73 1447 GLY B O 1
ATOM 3099 N N . ASP B 1 78 ? -6.738 7.340 -1.638 1.00 23.30 1448 ASP B N 1
ATOM 3100 C CA . ASP B 1 78 ? -7.456 6.745 -0.498 1.00 22.15 1448 ASP B CA 1
ATOM 3101 C C . ASP B 1 78 ? -8.439 5.690 -0.996 1.00 24.66 1448 ASP B C 1
ATOM 3102 O O . ASP B 1 78 ? -8.552 4.613 -0.400 1.00 22.58 1448 ASP B O 1
ATOM 3111 N N . LEU B 1 79 ? -9.149 6.005 -2.093 1.00 21.53 1449 LEU B N 1
ATOM 3112 C CA . LEU B 1 79 ? -10.096 5.064 -2.685 1.00 19.09 1449 LEU B CA 1
ATOM 3113 C C . LEU B 1 79 ? -9.345 3.809 -3.154 1.00 19.95 1449 LEU B C 1
ATOM 3114 O O . LEU B 1 79 ? -9.782 2.695 -2.867 1.00 19.33 1449 LEU B O 1
ATOM 3130 N N . GLU B 1 80 ? -8.229 3.991 -3.896 1.00 18.04 1450 GLU B N 1
ATOM 3131 C CA . GLU B 1 80 ? -7.441 2.857 -4.395 1.00 17.59 1450 GLU B CA 1
ATOM 3132 C C . GLU B 1 80 ? -6.996 1.930 -3.255 1.00 18.40 1450 GLU B C 1
ATOM 3133 O O . GLU B 1 80 ? -7.030 0.705 -3.423 1.00 17.76 1450 GLU B O 1
ATOM 3145 N N . LYS B 1 81 ? -6.564 2.499 -2.133 1.00 18.21 1451 LYS B N 1
ATOM 3146 C CA . LYS B 1 81 ? -6.112 1.677 -1.021 1.00 18.16 1451 LYS B CA 1
ATOM 3147 C C . LYS B 1 81 ? -7.197 0.699 -0.563 1.00 19.34 1451 LYS B C 1
ATOM 3148 O O . LYS B 1 81 ? -6.893 -0.483 -0.342 1.00 17.94 1451 LYS B O 1
ATOM 3167 N N . ASP B 1 82 ? -8.469 1.148 -0.487 1.00 17.17 1452 ASP B N 1
ATOM 3168 C CA . ASP B 1 82 ? -9.541 0.233 -0.050 1.00 16.04 1452 ASP B CA 1
ATOM 3169 C C . ASP B 1 82 ? -9.906 -0.778 -1.127 1.00 16.17 1452 ASP B C 1
ATOM 3170 O O . ASP B 1 82 ? -10.248 -1.916 -0.804 1.00 14.83 1452 ASP B O 1
ATOM 3179 N N . VAL B 1 83 ? -9.849 -0.395 -2.409 1.00 14.00 1453 VAL B N 1
ATOM 3180 C CA . VAL B 1 83 ? -10.147 -1.375 -3.458 1.00 12.51 1453 VAL B CA 1
ATOM 3181 C C . VAL B 1 83 ? -9.040 -2.427 -3.484 1.00 15.13 1453 VAL B C 1
ATOM 3182 O O . VAL B 1 83 ? -9.328 -3.626 -3.607 1.00 12.80 1453 VAL B O 1
ATOM 3195 N N . MET B 1 84 ? -7.756 -1.991 -3.337 1.00 14.15 1454 MET B N 1
ATOM 3196 C CA . MET B 1 84 ? -6.665 -2.969 -3.302 1.00 13.48 1454 MET B CA 1
ATOM 3197 C C . MET B 1 84 ? -6.821 -3.886 -2.097 1.00 14.96 1454 MET B C 1
ATOM 3198 O O . MET B 1 84 ? -6.585 -5.074 -2.244 1.00 14.74 1454 MET B O 1
ATOM 3212 N N . LEU B 1 85 ? -7.249 -3.349 -0.934 1.00 13.49 1455 LEU B N 1
ATOM 3213 C CA . LEU B 1 85 ? -7.466 -4.136 0.270 1.00 13.02 1455 LEU B CA 1
ATOM 3214 C C . LEU B 1 85 ? -8.511 -5.205 0.050 1.00 13.97 1455 LEU B C 1
ATOM 3215 O O . LEU B 1 85 ? -8.308 -6.370 0.418 1.00 13.00 1455 LEU B O 1
ATOM 3231 N N . LEU B 1 86 ? -9.634 -4.820 -0.567 1.00 12.52 1456 LEU B N 1
ATOM 3232 C CA . LEU B 1 86 ? -10.699 -5.773 -0.832 1.00 12.12 1456 LEU B CA 1
ATOM 3233 C C . LEU B 1 86 ? -10.160 -6.937 -1.662 1.00 12.27 1456 LEU B C 1
ATOM 3234 O O . LEU B 1 86 ? -10.335 -8.097 -1.288 1.00 11.75 1456 LEU B O 1
ATOM 3250 N N . CYS B 1 87 ? -9.429 -6.621 -2.735 1.00 10.40 1457 CYS B N 1
ATOM 3251 C CA . CYS B 1 87 ? -8.935 -7.671 -3.622 1.00 10.51 1457 CYS B CA 1
ATOM 3252 C C . CYS B 1 87 ? -7.827 -8.491 -2.984 1.00 12.62 1457 CYS B C 1
ATOM 3253 O O . CYS B 1 87 ? -7.793 -9.728 -3.140 1.00 12.38 1457 CYS B O 1
ATOM 3261 N N . HIS B 1 88 ? -6.948 -7.820 -2.252 1.00 12.06 1458 HIS B N 1
ATOM 3262 C CA . HIS B 1 88 ? -5.868 -8.528 -1.555 1.00 11.88 1458 HIS B CA 1
ATOM 3263 C C . HIS B 1 88 ? -6.473 -9.447 -0.484 1.00 13.19 1458 HIS B C 1
ATOM 3264 O O . HIS B 1 88 ? -6.037 -10.589 -0.339 1.00 12.35 1458 HIS B O 1
ATOM 3278 N N . ASN B 1 89 ? -7.536 -9.003 0.210 1.00 10.85 1459 ASN B N 1
ATOM 3279 C CA . ASN B 1 89 ? -8.211 -9.874 1.187 1.00 10.73 1459 ASN B CA 1
ATOM 3280 C C . ASN B 1 89 ? -8.789 -11.128 0.496 1.00 12.27 1459 ASN B C 1
ATOM 3281 O O . ASN B 1 89 ? -8.653 -12.250 0.999 1.00 11.53 1459 ASN B O 1
ATOM 3292 N N . ALA B 1 90 ? -9.426 -10.934 -0.673 1.00 10.57 1460 ALA B N 1
ATOM 3293 C CA . ALA B 1 90 ? -9.950 -12.075 -1.430 1.00 11.42 1460 ALA B CA 1
ATOM 3294 C C . ALA B 1 90 ? -8.808 -13.027 -1.812 1.00 13.20 1460 ALA B C 1
ATOM 3295 O O . ALA B 1 90 ? -8.955 -14.256 -1.714 1.00 12.17 1460 ALA B O 1
ATOM 3302 N N . GLN B 1 91 ? -7.667 -12.485 -2.233 1.00 11.03 1461 GLN B N 1
ATOM 3303 C CA . GLN B 1 91 ? -6.534 -13.346 -2.587 1.00 10.78 1461 GLN B CA 1
ATOM 3304 C C . GLN B 1 91 ? -5.968 -14.046 -1.360 1.00 11.84 1461 GLN B C 1
ATOM 3305 O O . GLN B 1 91 ? -5.459 -15.157 -1.464 1.00 13.35 1461 GLN B O 1
ATOM 3319 N N . THR B 1 92 ? -6.017 -13.388 -0.181 1.00 11.21 1462 THR B N 1
ATOM 3320 C CA . THR B 1 92 ? -5.496 -14.041 1.027 1.00 12.05 1462 THR B CA 1
ATOM 3321 C C . THR B 1 92 ? -6.389 -15.202 1.459 1.00 13.65 1462 THR B C 1
ATOM 3322 O O . THR B 1 92 ? -5.885 -16.273 1.802 1.00 14.59 1462 THR B O 1
ATOM 3333 N N . PHE B 1 93 ? -7.719 -15.005 1.453 1.00 12.10 1463 PHE B N 1
ATOM 3334 C CA . PHE B 1 93 ? -8.625 -16.047 1.940 1.00 12.27 1463 PHE B CA 1
ATOM 3335 C C . PHE B 1 93 ? -8.742 -17.240 0.984 1.00 15.14 1463 PHE B C 1
ATOM 3336 O O . PHE B 1 93 ? -8.917 -18.380 1.440 1.00 15.89 1463 PHE B O 1
ATOM 3353 N N . ASN B 1 94 ? -8.711 -16.971 -0.327 1.00 12.98 1464 ASN B N 1
ATOM 3354 C CA . ASN B 1 94 ? -8.987 -17.995 -1.331 1.00 12.99 1464 ASN B CA 1
ATOM 3355 C C . ASN B 1 94 ? -7.732 -18.639 -1.858 1.00 17.72 1464 ASN B C 1
ATOM 3356 O O . ASN B 1 94 ? -6.651 -18.051 -1.827 1.00 16.20 1464 ASN B O 1
ATOM 3367 N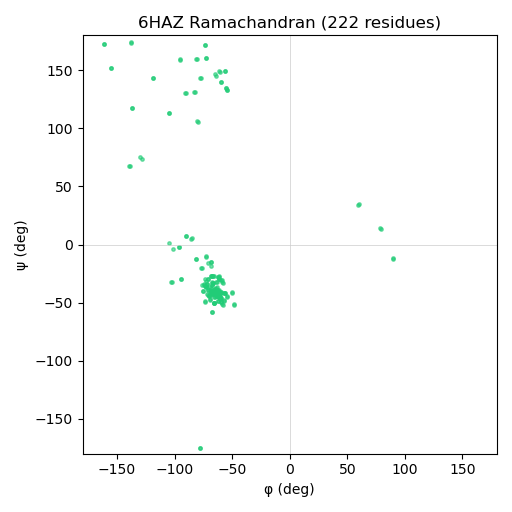 N . LEU B 1 95 ? -7.897 -19.834 -2.424 1.00 16.55 1465 LEU B N 1
ATOM 3368 C CA . LEU B 1 95 ? -6.769 -20.528 -3.014 1.00 17.62 1465 LEU B CA 1
ATOM 3369 C C . LEU B 1 95 ? -6.408 -19.938 -4.369 1.00 17.61 1465 LEU B C 1
ATOM 3370 O O . LEU B 1 95 ? -7.275 -19.602 -5.180 1.00 16.62 1465 LEU B O 1
ATOM 3386 N N . GLU B 1 96 ? -5.106 -19.893 -4.639 1.00 17.27 1466 GLU B N 1
ATOM 3387 C CA . GLU B 1 96 ? -4.599 -19.447 -5.925 1.00 15.59 1466 GLU B CA 1
ATOM 3388 C C . GLU B 1 96 ? -5.247 -20.305 -7.025 1.00 17.65 1466 GLU B C 1
ATOM 3389 O O . GLU B 1 96 ?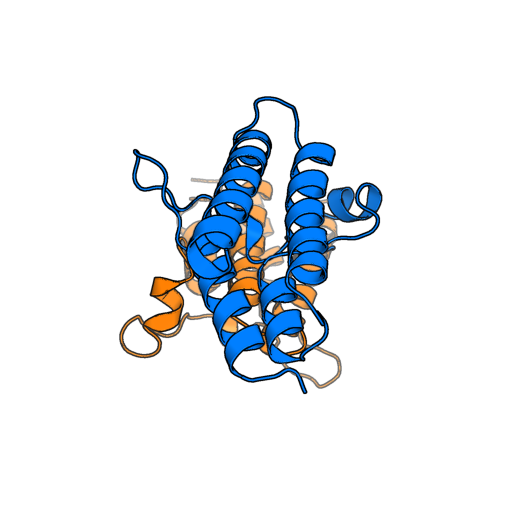 -5.364 -21.526 -6.847 1.00 18.92 1466 GLU B O 1
ATOM 3401 N N . GLY B 1 97 ? -5.711 -19.664 -8.087 1.00 16.10 1467 GLY B N 1
ATOM 3402 C CA . GLY B 1 97 ? -6.351 -20.398 -9.172 1.00 16.65 1467 GLY B CA 1
ATOM 3403 C C . GLY B 1 97 ? -7.849 -20.566 -9.000 1.00 20.34 1467 GLY B C 1
ATOM 3404 O O . GLY B 1 97 ? -8.512 -20.980 -9.950 1.00 21.73 1467 GLY B O 1
ATOM 3408 N N . SER B 1 98 ? -8.417 -20.273 -7.818 1.00 16.15 1468 SER B N 1
ATOM 3409 C CA . SER B 1 98 ? -9.879 -20.345 -7.660 1.00 14.63 1468 SER B CA 1
ATOM 3410 C C . SER B 1 98 ? -10.515 -19.155 -8.401 1.00 15.85 1468 SER B C 1
ATOM 3411 O O . SER B 1 98 ? -9.864 -18.138 -8.619 1.00 15.00 1468 SER B O 1
ATOM 3419 N N . GLN B 1 99 ? -11.806 -19.241 -8.713 1.00 13.23 1469 GLN B N 1
ATOM 3420 C CA . GLN B 1 99 ? -12.449 -18.192 -9.482 1.00 11.87 1469 GLN B CA 1
ATOM 3421 C C . GLN B 1 99 ? -12.436 -16.893 -8.692 1.00 12.85 1469 GLN B C 1
ATOM 3422 O O . GLN B 1 99 ? -12.172 -15.855 -9.275 1.00 12.71 1469 GLN B O 1
ATOM 3436 N N . ILE B 1 100 ? -12.758 -16.936 -7.386 1.00 10.77 1470 ILE B N 1
ATOM 3437 C CA . ILE B 1 100 ? -12.836 -15.692 -6.627 1.00 9.78 1470 ILE B CA 1
ATOM 3438 C C . ILE B 1 100 ? -11.445 -15.032 -6.566 1.00 12.11 1470 ILE B C 1
ATOM 3439 O O . ILE B 1 100 ? -11.329 -13.803 -6.722 1.00 11.89 1470 ILE B O 1
ATOM 3455 N N . TYR B 1 101 ? -10.409 -15.841 -6.345 1.00 9.98 1471 TYR B N 1
ATOM 3456 C CA . TYR B 1 101 ? -9.027 -15.335 -6.306 1.00 9.84 1471 TYR B CA 1
ATOM 3457 C C . TYR B 1 101 ? -8.689 -14.681 -7.648 1.00 13.93 1471 TYR B C 1
ATOM 3458 O O . TYR B 1 101 ? -8.277 -13.527 -7.675 1.00 12.75 1471 TYR B O 1
ATOM 3476 N N . GLU B 1 102 ? -8.961 -15.367 -8.768 1.00 12.44 1472 GLU B N 1
ATOM 3477 C CA . GLU B 1 102 ? -8.604 -14.792 -10.077 1.00 11.78 1472 GLU B CA 1
ATOM 3478 C C . GLU B 1 102 ? -9.455 -13.584 -10.427 1.00 12.63 1472 GLU B C 1
ATOM 3479 O O . GLU B 1 102 ? -8.913 -12.607 -10.977 1.00 12.03 1472 GLU B O 1
ATOM 3491 N N . ASP B 1 103 ? -10.757 -13.583 -10.070 1.00 9.96 1473 ASP B N 1
ATOM 3492 C CA . ASP B 1 103 ? -11.600 -12.411 -10.371 1.00 9.89 1473 ASP B CA 1
ATOM 3493 C C . ASP B 1 103 ? -11.057 -11.180 -9.634 1.00 10.91 1473 ASP B C 1
ATOM 3494 O O . ASP B 1 103 ? -11.106 -10.060 -10.163 1.00 11.20 1473 ASP B O 1
ATOM 3503 N N . SER B 1 104 ? -10.589 -11.366 -8.379 1.00 9.86 1474 SER B N 1
ATOM 3504 C CA . SER B 1 104 ? -10.091 -10.207 -7.616 1.00 8.85 1474 SER B CA 1
ATOM 3505 C C . SER B 1 104 ? -8.847 -9.579 -8.281 1.00 11.20 1474 SER B C 1
ATOM 3506 O O . SER B 1 104 ? -8.680 -8.362 -8.208 1.00 13.76 1474 SER B O 1
ATOM 3514 N N . ILE B 1 105 ? -8.008 -10.387 -8.950 1.00 9.52 1475 ILE B N 1
ATOM 3515 C CA . ILE B 1 105 ? -6.837 -9.848 -9.648 1.00 11.17 1475 ILE B CA 1
ATOM 3516 C C . ILE B 1 105 ? -7.323 -9.028 -10.834 1.00 12.44 1475 ILE B C 1
ATOM 3517 O O . ILE B 1 105 ? -6.813 -7.935 -11.088 1.00 13.44 1475 ILE B O 1
ATOM 3533 N N . VAL B 1 106 ? -8.325 -9.557 -11.575 1.00 10.20 1476 VAL B N 1
ATOM 3534 C CA . VAL B 1 106 ? -8.821 -8.810 -12.736 1.00 9.48 1476 VAL B CA 1
ATOM 3535 C C . VAL B 1 106 ? -9.403 -7.463 -12.251 1.00 11.38 1476 VAL B C 1
ATOM 3536 O O . VAL B 1 106 ? -9.167 -6.439 -12.904 1.00 12.11 1476 VAL B O 1
ATOM 3549 N N . LEU B 1 107 ? -10.187 -7.454 -11.155 1.00 10.34 1477 LEU B N 1
ATOM 3550 C CA . LEU B 1 107 ? -10.752 -6.190 -10.681 1.00 10.41 1477 LEU B CA 1
ATOM 3551 C C . LEU B 1 107 ? -9.692 -5.170 -10.271 1.00 12.85 1477 LEU B C 1
ATOM 3552 O O . LEU B 1 107 ? -9.910 -3.960 -10.430 1.00 12.47 1477 LEU B O 1
ATOM 3568 N N . GLN B 1 108 ? -8.495 -5.616 -9.786 1.00 11.55 1478 GLN B N 1
ATOM 3569 C CA . GLN B 1 108 ? -7.449 -4.621 -9.509 1.00 12.11 1478 GLN B CA 1
ATOM 3570 C C . GLN B 1 108 ? -7.006 -3.935 -10.812 1.00 13.31 1478 GLN B C 1
ATOM 3571 O O . GLN B 1 108 ? -6.772 -2.732 -10.819 1.00 13.72 1478 GLN B O 1
ATOM 3585 N N . SER B 1 109 ? -6.907 -4.689 -11.903 1.00 12.22 1479 SER B N 1
ATOM 3586 C CA . SER B 1 109 ? -6.549 -4.083 -13.199 1.00 12.91 1479 SER B CA 1
ATOM 3587 C C . SER B 1 109 ? -7.656 -3.143 -13.688 1.00 14.60 1479 SER B C 1
ATOM 3588 O O . SER B 1 109 ? -7.349 -2.054 -14.200 1.00 15.61 1479 SER B O 1
ATOM 3596 N N . VAL B 1 110 ? -8.939 -3.560 -13.536 1.00 12.12 1480 VAL B N 1
ATOM 3597 C CA . VAL B 1 110 ? -10.064 -2.721 -13.962 1.00 11.98 1480 VAL B CA 1
ATOM 3598 C C . VAL B 1 110 ? -10.041 -1.410 -13.174 1.00 15.73 1480 VAL B C 1
ATOM 3599 O O . VAL B 1 110 ? -10.203 -0.341 -13.761 1.00 15.62 1480 VAL B O 1
ATOM 3612 N N . PHE B 1 111 ? -9.824 -1.485 -11.854 1.00 13.43 1481 PHE B N 1
ATOM 3613 C CA . PHE B 1 111 ? -9.743 -0.248 -11.072 1.00 13.04 1481 PHE B CA 1
ATOM 3614 C C . PHE B 1 111 ? -8.620 0.648 -11.610 1.00 17.60 1481 PHE B C 1
ATOM 3615 O O . PHE B 1 111 ? -8.813 1.852 -11.810 1.00 17.61 1481 PHE B O 1
ATOM 3632 N N . LYS B 1 112 ? -7.411 0.087 -11.767 1.00 15.08 1482 LYS B N 1
ATOM 3633 C CA . LYS B 1 112 ? -6.275 0.917 -12.160 1.00 16.75 1482 LYS B CA 1
ATOM 3634 C C . LYS B 1 112 ? -6.469 1.554 -13.520 1.00 20.93 1482 LYS B C 1
ATOM 3635 O O . LYS B 1 112 ? -6.112 2.723 -13.713 1.00 22.33 1482 LYS B O 1
ATOM 3654 N N . SER B 1 113 ? -7.009 0.797 -14.475 1.00 17.27 1483 SER B N 1
ATOM 3655 C CA . SER B 1 113 ? -7.215 1.399 -15.795 1.00 17.53 1483 SER B CA 1
ATOM 3656 C C . SER B 1 113 ? -8.361 2.426 -15.802 1.00 23.49 1483 SER B C 1
ATOM 3657 O O . SER B 1 113 ? -8.265 3.433 -16.509 1.00 24.53 1483 SER B O 1
ATOM 3665 N N . ALA B 1 114 ? -9.414 2.205 -15.005 1.00 19.77 1484 ALA B N 1
ATOM 3666 C CA . ALA B 1 114 ? -10.546 3.140 -14.912 1.00 20.61 1484 ALA B CA 1
ATOM 3667 C C . ALA B 1 114 ? -10.074 4.451 -14.284 1.00 25.34 1484 ALA B C 1
ATOM 3668 O O . ALA B 1 114 ? -10.427 5.534 -14.768 1.00 25.46 1484 ALA B O 1
ATOM 3675 N N . ARG B 1 115 ? -9.241 4.358 -13.227 1.00 22.06 1485 ARG B N 1
ATOM 3676 C CA . ARG B 1 115 ? -8.693 5.553 -12.589 1.00 24.38 1485 ARG B CA 1
ATOM 3677 C C . ARG B 1 115 ? -7.878 6.358 -13.619 1.00 31.08 1485 ARG B C 1
ATOM 3678 O O . ARG B 1 115 ? -8.053 7.584 -13.725 1.00 30.95 1485 ARG B O 1
ATOM 3699 N N . GLN B 1 116 ? -7.016 5.669 -14.398 1.00 28.73 1486 GLN B N 1
ATOM 3700 C CA . GLN B 1 116 ? -6.199 6.342 -15.422 1.00 31.72 1486 GLN B CA 1
ATOM 3701 C C . GLN B 1 116 ? -7.057 7.017 -16.501 1.00 37.04 1486 GLN B C 1
ATOM 3702 O O . GLN B 1 116 ? -6.765 8.154 -16.879 1.00 37.39 1486 GLN B O 1
ATOM 3716 N N . LYS B 1 117 ? -8.141 6.363 -16.959 1.00 34.31 1487 LYS B N 1
ATOM 3717 C CA . LYS B 1 117 ? -9.010 6.987 -17.973 1.00 35.48 1487 LYS B CA 1
ATOM 3718 C C . LYS B 1 117 ? -9.746 8.205 -17.406 1.00 43.16 1487 LYS B C 1
ATOM 3719 O O . LYS B 1 117 ? -9.667 9.298 -17.972 1.00 44.75 1487 LYS B O 1
ATOM 3738 N N . ILE B 1 118 ? -10.521 7.976 -16.333 1.00 38.67 1488 ILE B N 1
ATOM 3739 C CA . ILE B 1 118 ? -11.411 8.981 -15.747 1.00 39.71 1488 ILE B CA 1
ATOM 3740 C C . ILE B 1 118 ? -10.6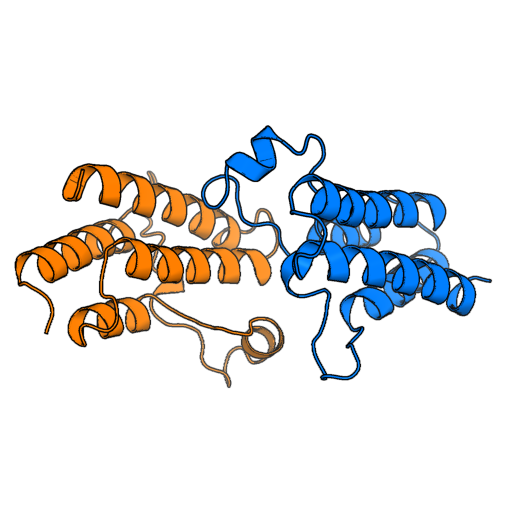81 10.176 -15.123 1.00 45.90 1488 ILE B C 1
ATOM 3741 O O . ILE B 1 118 ? -11.152 11.297 -15.307 1.00 47.00 1488 ILE B O 1
ATOM 3757 N N . ALA B 1 119 ? -9.570 9.959 -14.399 1.00 43.48 1489 ALA B N 1
ATOM 3758 C CA . ALA B 1 119 ? -8.869 11.036 -13.689 1.00 45.83 1489 ALA B CA 1
ATOM 3759 C C . ALA B 1 119 ? -7.594 11.555 -14.344 1.00 53.92 1489 ALA B C 1
ATOM 3760 O O . ALA B 1 119 ? -7.282 12.735 -14.150 1.00 57.22 1489 ALA B O 1
ATOM 3767 N N . LYS B 1 120 ? -6.831 10.706 -15.062 1.00 49.32 1490 LYS B N 1
ATOM 3768 C CA . LYS B 1 120 ? -5.585 11.127 -15.721 1.00 89.32 1490 LYS B CA 1
ATOM 3769 C C . LYS B 1 120 ? -5.736 11.091 -17.239 1.00 112.34 1490 LYS B C 1
ATOM 3770 O O . LYS B 1 120 ? -6.589 11.782 -17.790 1.00 71.53 1490 LYS B O 1
#

InterPro domains:
  IPR000330 SNF2, N-terminal domain [PF00176] (727-1021)
  IPR001487 Bromodomain [PF00439] (1419-1491)
  IPR001487 Bromodomain [PR00503] (1436-1452)
  IPR001487 Bromodomain [PR00503] (1452-1470)
  IPR001487 Bromodomain [PR00503] (1470-1489)
  IPR001487 Bromodomain [PS50014] (1419-1489)
  IPR001487 Bromodomain [SM00297] (1380-1508)
  IPR001650 Helicase, C-terminal domain-like [PF00271] (1051-1164)
  IPR001650 Helicase, C-terminal domain-like [PS51194] (1054-1216)
  IPR001650 Helicase, C-terminal domain-like [SM00490] (1080-1164)
  IPR006576 BRK domain [PF07533] (589-632)
  IPR006576 BRK domain [SM00592] (590-634)
  IPR014001 Helicase superfamily 1/2, ATP-binding domain [PS51192] (736-901)
  IPR014001 Helicase superfamily 1/2, ATP-binding domain [SM00487] (720-912)
  IPR014012 Helicase/SANT-associated domain [PF07529] (438-507)
  IPR014012 Helicase/SANT-associated domain [PS51204] (436-508)
  IPR014012 Helicase/SANT-associated domain [SM00573] (436-508)
  IPR014978 Glutamine-Leucine-Glutamine, QLQ [PF08880] (173-207)
  IPR014978 Glutamine-Leucine-Glutamine, QLQ [PS51666] (173-208)
  IPR014978 Glutamine-Leucine-Glutamine, QLQ [SM00951] (172-208)